Protein AF-A0A958AGE0-F1 (afdb_monomer)

Secondary structure (DSSP, 8-state):
-GGGEEE-SS-EEE---TT--S--THHHHHHHHHHHHHHHHHHHHH---HHHHHHHHHHHHHHHHHHHHHHHHHHHHHHHHT--SSSS-GGGG-STTHHHHHHHHHHHHHHHHHHHHHHHHHHHHHHHHHSS---HHHHT---HHHHHHHHHHHHHHHHHHHHSGGG--SHHHHHHHHHHHHH--

Mean predicted aligned error: 3.21 Å

Solvent-accessible surface area (backbone atoms only — not comparable to full-atom values): 10077 Å² total; per-residue (Å²): 77,62,93,34,49,53,72,61,101,86,50,78,44,80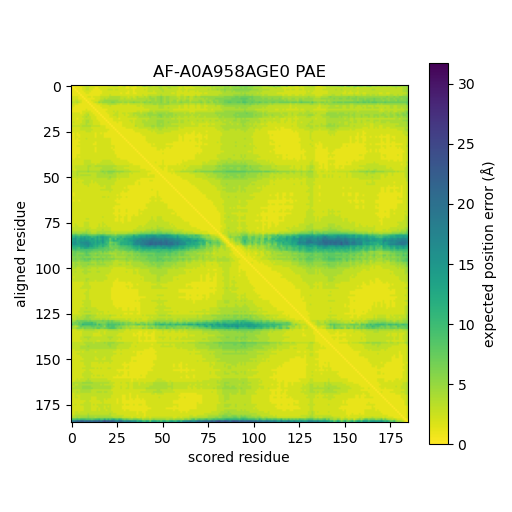,50,84,70,85,84,71,71,98,69,67,71,16,47,60,55,7,35,41,51,38,43,45,51,47,46,42,37,23,30,64,48,77,32,84,55,66,65,65,32,47,54,53,30,49,54,42,52,50,48,48,49,51,52,50,55,52,48,54,53,50,51,50,51,51,43,71,78,58,53,76,49,91,90,71,34,63,76,84,36,75,53,98,63,21,67,62,52,50,53,52,51,52,53,53,50,54,48,49,39,51,29,41,16,28,32,41,15,9,51,52,38,38,42,34,72,76,43,95,58,65,50,66,58,53,71,67,30,83,53,66,71,37,30,50,52,29,48,54,41,41,44,52,40,14,50,47,32,41,74,46,19,87,75,55,83,52,71,62,58,58,48,50,49,47,51,55,51,65,71,53,128

Nearest PDB structures (foldseek):
  2pyw-assembly1_A  TM=9.461E-01  e=3.798E-10  Arabidopsis thaliana
  2pyw-assembly1_B  TM=9.479E-01  e=4.398E-10  Arabidopsis thaliana
  2pui-assembly1_A  TM=9.339E-01  e=2.955E-08  Bacillus subtilis
  2pul-assembly1_A  TM=9.329E-01  e=2.955E-08  Bacillus subtilis
  2pun-assembly1_A  TM=9.334E-01  e=3.963E-08  Bacillus subtilis

Structure (mmCIF, N/CA/C/O backbone):
data_AF-A0A958AGE0-F1
#
_entry.id   AF-A0A958AGE0-F1
#
loop_
_atom_site.group_PDB
_atom_site.id
_atom_site.type_symbol
_atom_site.label_atom_id
_atom_site.label_alt_id
_atom_site.label_comp_id
_atom_site.label_asym_id
_atom_site.label_entity_id
_atom_site.label_seq_id
_atom_site.pdbx_PDB_ins_code
_atom_site.Cartn_x
_atom_site.Cartn_y
_atom_site.Cartn_z
_atom_site.occupancy
_atom_site.B_iso_or_equiv
_atom_site.auth_seq_id
_atom_site.auth_comp_id
_atom_site.auth_asym_id
_atom_site.auth_atom_id
_atom_site.pdbx_PDB_model_num
ATOM 1 N N . HIS A 1 1 ? -9.839 -0.606 -3.233 1.00 93.00 1 HIS A N 1
ATOM 2 C CA . HIS A 1 1 ? -9.698 -0.711 -1.757 1.00 93.00 1 HIS A CA 1
ATOM 3 C C . HIS A 1 1 ? -10.051 -2.133 -1.338 1.00 93.00 1 HIS A C 1
ATOM 5 O O . HIS A 1 1 ? -10.483 -2.890 -2.198 1.00 93.00 1 HIS A O 1
ATOM 11 N N . THR A 1 2 ? -9.906 -2.514 -0.065 1.00 95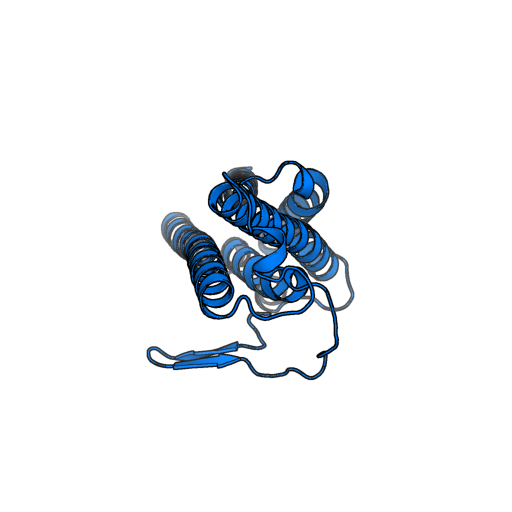.62 2 THR A N 1
ATOM 12 C CA . THR A 1 2 ? -10.214 -3.883 0.413 1.00 95.62 2 THR A CA 1
ATOM 13 C C . THR A 1 2 ? -11.656 -4.306 0.119 1.00 95.62 2 THR A C 1
ATOM 15 O O . THR A 1 2 ? -11.874 -5.422 -0.324 1.00 95.62 2 THR A O 1
ATOM 18 N N . GLY A 1 3 ? -12.628 -3.390 0.214 1.00 95.06 3 GLY A N 1
ATOM 19 C CA . GLY A 1 3 ? -14.020 -3.664 -0.195 1.00 95.06 3 GLY A CA 1
ATOM 20 C C . GLY A 1 3 ? -14.253 -3.964 -1.691 1.00 95.06 3 GLY A C 1
ATOM 21 O O . GLY A 1 3 ? -15.347 -4.378 -2.044 1.00 95.06 3 GLY A O 1
ATOM 22 N N . SER A 1 4 ? -13.253 -3.773 -2.560 1.00 97.25 4 SER A N 1
ATOM 23 C CA . SER A 1 4 ? -13.310 -4.121 -3.995 1.00 97.25 4 SER A CA 1
ATOM 24 C C . SER A 1 4 ? -12.567 -5.433 -4.293 1.00 97.25 4 SER A C 1
ATOM 26 O O . SER A 1 4 ? -12.209 -5.707 -5.438 1.00 97.25 4 SER A O 1
ATOM 28 N N . ILE A 1 5 ? -12.265 -6.224 -3.261 1.00 97.88 5 ILE A N 1
ATOM 29 C CA . ILE A 1 5 ? -11.583 -7.513 -3.367 1.00 97.88 5 ILE A CA 1
ATOM 30 C C . ILE A 1 5 ? -12.415 -8.543 -2.609 1.00 97.88 5 ILE A C 1
ATOM 32 O O . ILE A 1 5 ? -12.678 -8.388 -1.420 1.00 97.88 5 ILE A O 1
ATOM 36 N N . MET A 1 6 ? -12.812 -9.611 -3.295 1.00 97.69 6 MET A N 1
ATOM 37 C CA . MET A 1 6 ? -13.443 -10.776 -2.680 1.00 97.69 6 MET A CA 1
ATOM 38 C C . MET A 1 6 ? -12.448 -11.926 -2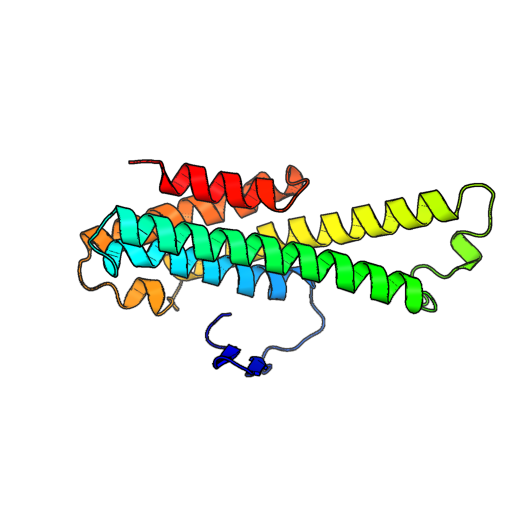.671 1.00 97.69 6 MET A C 1
ATOM 40 O O . MET A 1 6 ? -11.788 -12.180 -3.678 1.00 97.69 6 MET A O 1
ATOM 44 N N . LEU A 1 7 ? -12.333 -12.621 -1.543 1.00 97.12 7 LEU A N 1
ATOM 45 C CA . LEU A 1 7 ? -11.368 -13.704 -1.399 1.00 97.12 7 LEU A CA 1
ATOM 46 C C . LEU A 1 7 ? -11.882 -14.839 -0.520 1.00 97.12 7 LEU A C 1
ATOM 48 O O . LEU A 1 7 ? -12.777 -14.663 0.307 1.00 97.12 7 LEU A O 1
ATOM 52 N N . ASN A 1 8 ? -11.275 -16.004 -0.704 1.00 96.38 8 ASN A N 1
ATOM 53 C CA . ASN A 1 8 ? -11.322 -17.142 0.204 1.00 96.38 8 ASN A CA 1
ATOM 54 C C . ASN A 1 8 ? -9.912 -17.758 0.303 1.00 96.38 8 ASN A C 1
ATOM 56 O O . ASN A 1 8 ? -8.944 -17.183 -0.186 1.00 96.38 8 ASN A O 1
ATOM 60 N N . ALA A 1 9 ? -9.778 -18.930 0.929 1.00 95.56 9 ALA A N 1
ATOM 61 C CA . ALA A 1 9 ? -8.476 -19.574 1.120 1.00 95.56 9 ALA A CA 1
ATOM 62 C C . ALA A 1 9 ? -7.737 -19.955 -0.186 1.00 95.56 9 ALA A C 1
ATOM 64 O O . ALA A 1 9 ? -6.531 -20.174 -0.148 1.00 95.56 9 ALA A O 1
ATOM 65 N N . ALA A 1 10 ? -8.438 -20.068 -1.318 1.00 96.69 10 ALA A N 1
ATOM 66 C CA . ALA A 1 10 ? -7.898 -20.550 -2.590 1.00 96.69 10 ALA A CA 1
ATOM 67 C C . ALA A 1 10 ? -8.041 -19.558 -3.760 1.00 96.69 10 ALA A C 1
ATOM 69 O O . ALA A 1 10 ? -7.440 -19.784 -4.809 1.00 96.69 10 ALA A O 1
ATOM 70 N N . ASP A 1 11 ? -8.839 -18.496 -3.621 1.00 97.19 11 ASP A N 1
ATOM 71 C CA . ASP A 1 11 ? -9.152 -17.577 -4.718 1.00 97.19 11 ASP A CA 1
ATOM 72 C C . ASP A 1 11 ? -9.252 -16.124 -4.242 1.00 97.19 11 ASP A C 1
ATOM 74 O O . ASP A 1 11 ? -9.771 -15.851 -3.160 1.00 97.19 11 ASP A O 1
ATOM 78 N N . THR A 1 12 ? -8.804 -15.200 -5.093 1.00 97.62 12 THR A N 1
ATOM 79 C CA . THR A 1 12 ? -8.836 -13.751 -4.872 1.00 97.62 12 THR A CA 1
ATOM 80 C C . THR A 1 12 ? -9.277 -13.066 -6.160 1.00 97.62 12 THR A C 1
ATOM 82 O O . THR A 1 12 ? -8.636 -13.197 -7.204 1.00 97.62 12 THR A O 1
ATOM 85 N N . ARG A 1 13 ? -10.365 -12.299 -6.093 1.00 98.00 13 ARG A N 1
ATOM 86 C CA . ARG A 1 13 ? -10.974 -11.607 -7.233 1.00 98.00 13 ARG A CA 1
ATOM 87 C C . ARG A 1 13 ? -11.094 -10.120 -6.944 1.00 98.00 13 ARG A C 1
ATOM 89 O O . ARG A 1 13 ? -11.658 -9.727 -5.926 1.00 98.00 13 ARG A O 1
ATOM 96 N N . VAL A 1 14 ? -10.592 -9.300 -7.863 1.00 97.94 14 VAL A N 1
ATOM 97 C CA . VAL A 1 14 ? -10.838 -7.854 -7.869 1.00 97.94 14 VAL A CA 1
ATOM 98 C C . VAL A 1 14 ? -12.143 -7.601 -8.616 1.00 97.94 14 VAL A C 1
ATOM 100 O O . VAL A 1 14 ? -12.349 -8.145 -9.702 1.00 97.94 14 VAL A O 1
ATOM 103 N N . ILE A 1 15 ? -13.021 -6.803 -8.023 1.00 97.88 15 ILE A N 1
ATOM 104 C CA . ILE A 1 15 ? -14.327 -6.429 -8.572 1.00 97.88 15 ILE A CA 1
ATOM 105 C 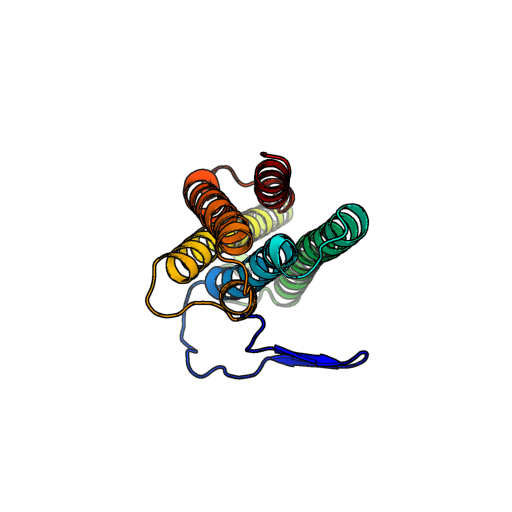C . ILE A 1 15 ? -14.447 -4.901 -8.631 1.00 97.88 15 ILE A C 1
ATOM 107 O O . ILE A 1 15 ? -13.548 -4.190 -8.186 1.00 97.88 15 ILE A O 1
ATOM 111 N N . ASP A 1 16 ? -15.577 -4.410 -9.141 1.00 96.56 16 ASP A N 1
ATOM 112 C CA . ASP A 1 16 ? -15.985 -3.007 -9.000 1.00 96.56 16 ASP A CA 1
ATOM 113 C C . ASP A 1 16 ? -15.016 -1.987 -9.635 1.00 96.56 16 ASP A C 1
ATOM 115 O O . ASP A 1 16 ? -14.538 -1.036 -9.018 1.00 96.56 16 ASP A O 1
ATOM 119 N N . SER A 1 17 ? -14.697 -2.198 -10.916 1.00 95.62 17 SER A N 1
ATOM 120 C CA . SER A 1 17 ? -13.841 -1.306 -11.709 1.00 95.62 17 SER A CA 1
ATOM 121 C C . SER A 1 17 ? -14.612 -0.137 -12.345 1.00 95.62 17 SER A C 1
ATOM 123 O O . SER A 1 17 ? -14.258 0.312 -13.434 1.00 95.62 17 SER A O 1
ATOM 125 N N . GLU A 1 18 ? -15.687 0.344 -11.715 1.00 97.56 18 GLU A N 1
ATOM 126 C CA . GLU A 1 18 ? -16.561 1.385 -12.284 1.00 97.56 18 GLU A CA 1
ATOM 127 C C . GLU A 1 18 ? -15.872 2.758 -12.409 1.00 97.56 18 GLU A C 1
ATOM 129 O O . GLU A 1 18 ? -16.223 3.561 -13.270 1.00 97.56 18 GLU A O 1
ATOM 134 N N . PHE A 1 19 ? -14.825 2.998 -11.610 1.00 96.12 19 PHE A N 1
ATOM 135 C CA . PHE A 1 19 ? -14.000 4.211 -11.646 1.00 96.12 19 PHE A CA 1
ATOM 136 C C . PHE A 1 19 ? -12.784 4.103 -12.583 1.00 96.12 19 PHE A C 1
ATOM 138 O O . PHE A 1 19 ? -11.837 4.875 -12.439 1.00 96.12 19 PHE A O 1
ATOM 145 N N . ALA A 1 20 ? -12.753 3.141 -13.509 1.00 97.62 20 ALA A N 1
ATOM 146 C CA . ALA A 1 20 ? -11.606 2.937 -14.390 1.00 97.62 20 ALA A CA 1
ATOM 147 C C . ALA A 1 20 ? -11.424 4.088 -15.399 1.00 97.62 20 ALA A C 1
ATOM 149 O O . ALA A 1 20 ? -12.333 4.436 -16.153 1.00 97.62 20 ALA A O 1
ATOM 150 N N . PHE A 1 21 ? -10.212 4.642 -15.452 1.00 97.75 21 PHE A N 1
ATOM 151 C CA . PHE A 1 21 ? -9.753 5.582 -16.477 1.00 97.75 21 PHE A CA 1
ATOM 152 C C . PHE A 1 21 ? -8.220 5.524 -16.592 1.00 97.75 21 PHE A C 1
ATOM 154 O O . PHE A 1 21 ? -7.552 4.861 -15.799 1.00 97.75 21 PHE A O 1
ATOM 161 N N . TYR A 1 22 ? -7.642 6.226 -17.569 1.00 97.75 22 TYR A N 1
ATOM 162 C CA . TYR A 1 22 ? -6.187 6.363 -17.683 1.00 97.75 22 TYR A CA 1
ATOM 163 C C . TYR A 1 22 ? -5.648 7.306 -16.602 1.00 97.75 22 TYR A C 1
ATOM 165 O O . TYR A 1 22 ? -5.755 8.527 -16.722 1.00 97.75 22 TYR A O 1
ATOM 173 N N . GLY A 1 23 ? -5.065 6.731 -15.552 1.00 97.06 23 GLY A N 1
ATOM 174 C CA . GLY A 1 23 ? -4.537 7.457 -14.401 1.00 97.06 23 GLY A CA 1
ATOM 175 C C . GLY A 1 23 ? -3.185 6.925 -13.913 1.00 97.06 23 GLY A C 1
ATOM 176 O O . GLY A 1 23 ? -2.630 5.988 -14.492 1.00 97.06 23 GLY A O 1
ATOM 177 N N . PRO A 1 24 ? -2.629 7.531 -12.851 1.00 97.44 24 PRO A N 1
ATOM 178 C CA . PRO A 1 24 ? -1.355 7.108 -12.283 1.00 97.44 24 PRO A CA 1
ATOM 179 C C . PRO A 1 24 ? -1.478 5.734 -11.610 1.00 97.44 24 PRO A C 1
ATOM 181 O O . PRO A 1 24 ? -2.336 5.531 -10.751 1.00 97.44 24 PRO A O 1
ATOM 184 N N . MET A 1 25 ? -0.574 4.806 -11.941 1.00 97.69 25 MET A N 1
ATOM 185 C CA . MET A 1 25 ? -0.582 3.429 -11.412 1.00 97.69 25 MET A CA 1
ATOM 186 C C . MET A 1 25 ? -0.523 3.381 -9.878 1.00 97.69 25 MET A C 1
ATOM 188 O O . MET A 1 25 ? -1.170 2.543 -9.249 1.00 97.69 25 MET A O 1
ATOM 192 N N . GLY A 1 26 ? 0.209 4.317 -9.260 1.00 98.25 26 GLY A N 1
ATOM 193 C CA . GLY A 1 26 ? 0.324 4.414 -7.804 1.00 98.25 26 GLY A CA 1
ATOM 194 C C . GLY A 1 26 ? -1.009 4.675 -7.090 1.00 98.25 26 GLY A C 1
ATOM 195 O O . GLY A 1 26 ? -1.110 4.442 -5.887 1.00 98.25 26 GLY A O 1
ATOM 196 N N . PHE A 1 27 ? -2.058 5.112 -7.794 1.00 98.38 27 PHE A N 1
ATOM 197 C CA . PHE A 1 27 ? -3.376 5.321 -7.195 1.00 98.38 27 PHE A CA 1
ATOM 198 C C . PHE A 1 27 ? -4.022 4.018 -6.714 1.00 98.38 27 PHE A C 1
ATOM 200 O O . PHE A 1 27 ? -4.583 3.990 -5.614 1.00 98.38 27 PHE A O 1
ATOM 207 N N . ASP A 1 28 ? -3.925 2.948 -7.504 1.00 98.44 28 ASP A N 1
ATOM 208 C CA . ASP A 1 28 ? -4.534 1.652 -7.186 1.00 98.44 28 ASP A CA 1
ATOM 209 C C . ASP A 1 28 ? -3.749 0.928 -6.097 1.00 98.44 28 ASP A C 1
ATOM 211 O O . ASP A 1 28 ? -4.326 0.464 -5.111 1.00 98.44 28 ASP A O 1
ATOM 215 N N . ILE A 1 29 ? -2.420 0.918 -6.227 1.00 98.38 29 ILE A N 1
ATOM 216 C CA . ILE A 1 29 ? -1.516 0.338 -5.229 1.00 98.38 29 ILE A CA 1
ATOM 217 C C . ILE A 1 29 ? -1.684 1.082 -3.904 1.00 98.38 29 ILE A C 1
ATOM 219 O O . ILE A 1 29 ? -1.904 0.462 -2.864 1.00 98.38 29 ILE A O 1
ATOM 223 N N . GLY A 1 30 ? -1.692 2.418 -3.949 1.00 98.31 30 GLY A N 1
ATOM 224 C CA . GLY A 1 30 ? -1.925 3.260 -2.782 1.00 98.31 30 GLY A CA 1
ATOM 225 C C . GLY A 1 30 ? -3.265 2.953 -2.123 1.00 98.31 30 GLY A C 1
ATOM 226 O O . GLY A 1 30 ? -3.322 2.845 -0.904 1.00 98.31 30 GLY A O 1
ATOM 227 N N . ALA A 1 31 ? -4.326 2.733 -2.909 1.00 97.88 31 ALA A N 1
ATOM 228 C CA . ALA A 1 31 ? -5.644 2.358 -2.396 1.00 97.88 31 ALA A CA 1
ATOM 229 C C . ALA A 1 31 ? -5.675 0.982 -1.721 1.00 97.88 31 ALA A C 1
ATOM 231 O O . ALA A 1 31 ? -6.503 0.766 -0.839 1.00 97.88 31 ALA A O 1
ATOM 232 N N . LEU A 1 32 ? -4.849 0.031 -2.148 1.00 98.31 32 LEU A N 1
ATOM 233 C CA . LEU A 1 32 ? -4.765 -1.270 -1.494 1.00 98.31 32 LEU A CA 1
ATOM 234 C C . LEU A 1 32 ? -3.980 -1.163 -0.185 1.00 98.31 32 LEU A C 1
ATOM 236 O O . LEU A 1 32 ? -4.515 -1.496 0.872 1.00 98.31 32 LEU A O 1
ATOM 240 N N . LEU A 1 33 ? -2.750 -0.646 -0.255 1.00 98.69 33 LEU A N 1
ATOM 241 C CA . LEU A 1 33 ? -1.843 -0.611 0.893 1.00 98.69 33 LEU A CA 1
ATOM 242 C C . LEU A 1 33 ? -2.390 0.262 2.026 1.00 98.69 33 LEU A C 1
ATOM 244 O O . LEU A 1 33 ? -2.315 -0.131 3.187 1.00 98.69 33 LEU A O 1
ATOM 248 N N . GLU A 1 34 ? -3.005 1.407 1.710 1.00 98.31 34 GLU A N 1
ATOM 249 C CA . GLU A 1 34 ? -3.591 2.273 2.738 1.00 98.31 34 GLU A CA 1
ATOM 250 C C . GLU A 1 34 ? -4.728 1.590 3.506 1.00 98.31 34 GLU A C 1
ATOM 252 O O . GLU A 1 34 ? -4.767 1.681 4.730 1.00 98.31 34 GLU A O 1
ATOM 257 N N . ASN A 1 35 ? -5.590 0.820 2.828 1.00 98.50 35 ASN A N 1
ATOM 258 C CA . ASN A 1 35 ? -6.687 0.122 3.504 1.00 98.50 35 ASN A CA 1
ATOM 259 C C . ASN A 1 35 ? -6.176 -1.015 4.399 1.00 98.50 35 ASN A C 1
ATOM 261 O O . ASN A 1 35 ? -6.780 -1.266 5.435 1.00 98.50 35 ASN A O 1
ATOM 265 N N . LEU A 1 36 ? -5.058 -1.666 4.054 1.00 98.69 36 LEU A N 1
ATOM 266 C CA . LEU A 1 36 ? -4.421 -2.652 4.937 1.00 98.69 36 LEU A CA 1
ATOM 267 C C . LEU A 1 36 ? -3.852 -1.996 6.203 1.00 98.69 36 LEU A C 1
ATOM 269 O O . LEU A 1 36 ? -3.980 -2.549 7.293 1.00 98.69 36 LEU A O 1
ATOM 273 N N . VAL A 1 37 ? -3.301 -0.782 6.094 1.00 98.75 37 VAL A N 1
ATOM 274 C CA . VAL A 1 37 ? -2.898 -0.017 7.283 1.00 98.75 37 VAL A CA 1
ATOM 275 C C . VAL A 1 37 ? -4.119 0.415 8.100 1.00 98.75 37 VAL A C 1
ATOM 277 O O . VAL A 1 37 ? -4.091 0.307 9.322 1.00 98.75 37 VAL A O 1
ATOM 280 N N . LEU A 1 38 ? -5.207 0.872 7.468 1.00 98.50 38 LEU A N 1
ATOM 281 C CA . LEU A 1 38 ? -6.443 1.205 8.190 1.00 98.50 38 LEU A CA 1
ATOM 282 C C . LEU A 1 38 ? -7.024 -0.017 8.913 1.00 98.50 38 LEU A C 1
ATOM 284 O O . LEU A 1 38 ? -7.457 0.116 10.058 1.00 98.50 38 LEU A O 1
ATOM 288 N N . ASN A 1 39 ? -6.954 -1.201 8.299 1.00 98.50 39 ASN A N 1
ATOM 289 C CA . ASN A 1 39 ? -7.314 -2.457 8.949 1.00 98.50 39 ASN A CA 1
ATOM 290 C C . ASN A 1 39 ? -6.430 -2.703 10.179 1.00 98.50 39 ASN A C 1
ATOM 292 O O . ASN A 1 39 ? -6.965 -2.878 11.270 1.00 98.50 39 ASN A O 1
ATOM 296 N N . ALA A 1 40 ? -5.105 -2.568 10.064 1.00 98.62 40 ALA A N 1
ATOM 297 C CA . ALA A 1 40 ? -4.186 -2.712 11.197 1.00 98.62 40 ALA A CA 1
ATOM 298 C C . ALA A 1 40 ? -4.515 -1.742 12.350 1.00 98.62 40 ALA A C 1
ATOM 300 O O . ALA A 1 40 ? -4.511 -2.123 13.523 1.00 98.62 40 ALA A O 1
ATOM 301 N N . LEU A 1 41 ? -4.857 -0.490 12.037 1.00 98.31 41 LEU A N 1
ATOM 302 C CA . LEU A 1 41 ? -5.253 0.503 13.038 1.00 98.31 41 LEU A CA 1
ATOM 303 C C . LEU A 1 41 ? -6.620 0.209 13.667 1.00 98.31 41 LEU A C 1
ATOM 305 O O . LEU A 1 41 ? -6.839 0.549 14.828 1.00 98.31 41 LEU A O 1
ATOM 309 N N . SER A 1 42 ? -7.532 -0.444 12.948 1.00 98.06 42 SER A N 1
ATOM 310 C CA . SER A 1 42 ? -8.855 -0.773 13.482 1.00 98.06 42 SER A CA 1
ATOM 311 C C . SER A 1 42 ? -8.811 -1.722 14.682 1.00 98.06 42 SER A C 1
ATOM 313 O O . SER A 1 42 ? -9.685 -1.673 15.548 1.00 98.06 42 SER A O 1
ATOM 315 N N . HIS A 1 43 ? -7.742 -2.514 14.813 1.00 97.88 43 HIS A N 1
ATOM 316 C CA . HIS A 1 43 ? -7.565 -3.434 15.935 1.00 97.88 43 HIS A CA 1
ATOM 317 C C . HIS A 1 43 ? -7.394 -2.735 17.288 1.00 97.88 43 HIS A C 1
ATOM 319 O O . HIS A 1 43 ? -7.615 -3.375 18.310 1.00 97.88 43 HIS A O 1
ATOM 325 N N . TYR A 1 44 ? -7.107 -1.427 17.341 1.00 96.75 44 TYR A N 1
ATOM 326 C CA . TYR A 1 44 ? -7.236 -0.668 18.596 1.00 96.75 44 TYR A CA 1
ATOM 327 C C . TYR A 1 44 ? -8.674 -0.674 19.145 1.00 96.75 44 TYR A C 1
ATOM 329 O O . TYR A 1 44 ? -8.864 -0.560 20.354 1.00 96.75 44 TYR A O 1
ATOM 337 N N . GLY A 1 45 ? -9.673 -0.798 18.267 1.00 96.94 45 GLY A N 1
ATOM 338 C CA . GLY A 1 45 ? -11.082 -0.951 18.621 1.00 96.94 45 GLY A CA 1
ATOM 339 C C . GLY A 1 45 ? -11.548 -2.404 18.682 1.00 96.94 45 GLY A C 1
ATOM 340 O O . GLY A 1 45 ? -12.303 -2.751 19.586 1.00 96.94 45 GLY A O 1
ATOM 341 N N . HIS A 1 46 ? -11.073 -3.244 17.757 1.00 97.50 46 HIS A N 1
ATOM 342 C CA . HIS A 1 46 ? -11.601 -4.602 17.538 1.00 97.50 46 HIS A CA 1
ATOM 343 C C . HIS A 1 46 ? -10.851 -5.723 18.261 1.00 97.50 46 HIS A C 1
ATOM 345 O O . HIS A 1 46 ? -11.324 -6.856 18.296 1.00 97.50 46 HIS A O 1
ATOM 351 N N . THR A 1 47 ? -9.673 -5.452 18.824 1.00 97.44 47 THR A N 1
ATOM 352 C CA . THR A 1 47 ? -8.868 -6.466 19.519 1.00 97.44 47 THR A CA 1
ATOM 353 C C . THR A 1 47 ? -8.354 -5.897 20.827 1.00 97.44 47 THR A C 1
ATOM 355 O O . THR A 1 47 ? -7.466 -5.045 20.849 1.00 97.44 47 THR A O 1
ATOM 358 N N . GLU A 1 48 ? -8.953 -6.344 21.930 1.00 94.69 48 GLU A N 1
ATOM 359 C CA . GLU A 1 48 ? -8.639 -5.828 23.264 1.00 94.69 48 GLU A CA 1
ATOM 360 C C . GLU A 1 48 ? -7.240 -6.241 23.715 1.00 94.69 48 GLU A C 1
ATOM 362 O O . GLU A 1 48 ? -6.449 -5.384 24.127 1.00 94.69 48 GLU A O 1
ATOM 367 N N . ASP A 1 49 ? -6.930 -7.531 23.564 1.00 97.75 49 ASP A N 1
ATOM 368 C CA . ASP A 1 49 ? -5.636 -8.102 23.911 1.00 97.75 49 ASP A CA 1
ATOM 369 C C . ASP A 1 49 ? -4.514 -7.436 23.104 1.00 97.75 49 ASP A C 1
ATOM 371 O O . ASP A 1 49 ? -4.563 -7.340 21.874 1.00 97.75 49 ASP A O 1
ATOM 375 N N . ALA A 1 50 ? -3.518 -6.915 23.818 1.00 95.69 50 ALA A N 1
ATOM 376 C CA . ALA A 1 50 ? -2.453 -6.131 23.217 1.00 95.69 50 ALA A CA 1
ATOM 377 C C . ALA A 1 50 ? -1.465 -6.978 22.411 1.00 95.69 50 ALA A C 1
ATOM 379 O O . ALA A 1 50 ? -0.970 -6.485 21.399 1.00 95.69 50 ALA A O 1
ATOM 380 N N . GLU A 1 51 ? -1.201 -8.214 22.836 1.00 97.38 51 GLU A N 1
ATOM 381 C CA . GLU A 1 51 ? -0.290 -9.130 22.150 1.00 97.38 51 GLU A CA 1
ATOM 382 C C . GLU A 1 51 ? -0.954 -9.653 20.876 1.00 97.38 51 GLU A C 1
ATOM 384 O O . GLU A 1 51 ? -0.397 -9.507 19.792 1.00 97.38 51 GLU A O 1
ATOM 389 N N . VAL A 1 52 ? -2.212 -10.102 20.963 1.00 98.25 52 VAL A N 1
ATOM 390 C CA . VAL A 1 52 ? -2.982 -10.544 19.785 1.00 98.25 52 VAL A CA 1
ATOM 391 C C . VAL A 1 52 ? -3.144 -9.410 18.771 1.00 98.25 52 VAL A C 1
ATOM 393 O O . VAL A 1 52 ? -3.016 -9.618 17.562 1.00 98.25 52 VAL A O 1
ATOM 396 N N . ARG A 1 53 ? -3.404 -8.184 19.246 1.00 97.62 53 ARG A N 1
ATOM 397 C CA . ARG A 1 53 ? -3.460 -6.999 18.382 1.00 97.62 53 ARG A CA 1
ATOM 398 C C . ARG A 1 53 ? -2.122 -6.749 17.697 1.00 97.62 53 ARG A C 1
ATOM 400 O O . ARG A 1 53 ? -2.119 -6.455 16.505 1.00 97.62 53 ARG A O 1
ATOM 407 N N . HIS A 1 54 ? -1.020 -6.824 18.438 1.00 97.38 54 HIS A N 1
ATOM 408 C CA . HIS A 1 54 ? 0.311 -6.609 17.886 1.00 97.38 54 HIS A CA 1
ATOM 409 C C . HIS A 1 54 ? 0.623 -7.636 16.794 1.00 97.38 54 HIS A C 1
ATOM 411 O O . HIS A 1 54 ? 0.958 -7.239 15.682 1.00 97.38 54 HIS A O 1
ATOM 417 N N . ASP A 1 55 ? 0.405 -8.923 17.060 1.00 98.31 55 ASP A N 1
ATOM 418 C CA . ASP A 1 55 ? 0.672 -10.000 16.103 1.00 98.31 55 ASP A CA 1
ATOM 419 C C . ASP A 1 55 ? -0.129 -9.832 14.806 1.00 98.31 55 ASP A C 1
ATOM 421 O O . ASP A 1 55 ? 0.403 -9.992 13.704 1.00 98.31 55 ASP A O 1
ATOM 425 N N . TYR A 1 56 ? -1.405 -9.448 14.909 1.00 98.25 56 TYR A N 1
ATOM 426 C CA . TYR A 1 56 ? -2.235 -9.224 13.726 1.00 98.25 56 TYR A CA 1
ATOM 427 C C . TYR A 1 56 ? -1.838 -7.953 12.959 1.00 98.25 56 TYR A C 1
ATOM 429 O O . TYR A 1 56 ? -1.863 -7.929 11.727 1.00 98.25 56 TYR A O 1
ATOM 437 N N . GLN A 1 57 ? -1.416 -6.899 13.665 1.00 98.38 57 GLN A N 1
ATOM 438 C CA . GLN A 1 57 ? -0.839 -5.712 13.035 1.00 98.38 57 GLN A CA 1
ATOM 439 C C . GLN A 1 57 ? 0.446 -6.065 12.280 1.00 98.38 57 GLN A C 1
ATOM 441 O O . GLN A 1 57 ? 0.591 -5.668 11.126 1.00 98.38 57 GLN A O 1
ATOM 446 N N . GLU A 1 58 ? 1.341 -6.854 12.874 1.00 98.31 58 GLU A N 1
ATOM 447 C CA . GLU A 1 58 ? 2.559 -7.328 12.211 1.00 98.31 58 GLU A CA 1
ATOM 448 C C . GLU A 1 58 ? 2.259 -8.163 10.970 1.00 98.31 58 GLU A C 1
ATOM 450 O O . GLU A 1 58 ? 2.855 -7.930 9.918 1.00 98.31 58 GLU A O 1
ATOM 455 N N . TYR A 1 59 ? 1.287 -9.073 11.051 1.00 98.56 59 TYR A N 1
ATOM 456 C CA . TYR A 1 59 ? 0.827 -9.851 9.903 1.00 98.56 59 TYR A CA 1
ATOM 457 C C . TYR A 1 59 ? 0.407 -8.957 8.724 1.00 98.56 59 TYR A C 1
ATOM 459 O O . TYR A 1 59 ? 0.842 -9.173 7.589 1.00 98.56 59 TYR A O 1
ATOM 467 N N . LEU A 1 60 ? -0.382 -7.910 8.980 1.00 98.69 60 LEU A N 1
ATOM 468 C CA . LEU A 1 60 ? -0.820 -6.971 7.942 1.00 98.69 60 LEU A CA 1
ATOM 469 C C . LEU A 1 60 ? 0.337 -6.140 7.374 1.00 98.69 60 LEU A C 1
ATOM 471 O O . LEU A 1 60 ? 0.378 -5.886 6.169 1.00 98.69 60 LEU A O 1
ATOM 475 N N . LEU A 1 61 ? 1.291 -5.724 8.210 1.00 98.69 61 LEU A N 1
ATOM 476 C CA . LEU A 1 61 ? 2.464 -4.973 7.754 1.00 98.69 61 LEU A CA 1
ATOM 477 C C . LEU A 1 61 ? 3.407 -5.845 6.912 1.00 98.69 61 LEU A C 1
ATOM 479 O O . LEU A 1 61 ? 3.915 -5.371 5.893 1.00 98.69 61 LEU A O 1
ATOM 483 N N . THR A 1 62 ? 3.576 -7.122 7.262 1.00 98.75 62 THR A N 1
ATOM 484 C CA . THR A 1 62 ? 4.280 -8.103 6.422 1.00 98.75 62 THR A CA 1
ATOM 485 C C . THR A 1 62 ? 3.556 -8.308 5.093 1.00 98.75 62 THR A C 1
ATOM 487 O O . THR A 1 62 ? 4.195 -8.276 4.043 1.00 98.75 62 THR A O 1
ATOM 490 N N . MET A 1 63 ? 2.223 -8.411 5.096 1.00 98.56 63 MET A N 1
ATOM 491 C CA . MET A 1 63 ? 1.442 -8.522 3.861 1.00 98.56 63 MET A CA 1
ATOM 492 C C . MET A 1 63 ? 1.639 -7.307 2.940 1.00 98.56 63 MET A C 1
ATOM 494 O O . MET A 1 63 ? 1.803 -7.471 1.732 1.00 98.56 63 MET A O 1
ATOM 498 N N . ILE A 1 64 ? 1.667 -6.086 3.484 1.00 98.81 64 ILE A N 1
ATOM 499 C CA . ILE A 1 64 ? 1.952 -4.865 2.708 1.00 98.81 64 ILE A CA 1
ATOM 500 C C . ILE A 1 64 ? 3.336 -4.941 2.055 1.00 98.81 64 ILE A C 1
ATOM 502 O O . ILE A 1 64 ? 3.463 -4.632 0.866 1.00 98.81 64 ILE A O 1
ATOM 506 N N . HIS A 1 65 ? 4.354 -5.361 2.813 1.00 98.81 65 HIS A N 1
ATOM 507 C CA . HIS A 1 65 ? 5.703 -5.561 2.287 1.00 98.81 65 HIS A CA 1
ATOM 508 C C . HIS A 1 65 ? 5.687 -6.563 1.123 1.00 98.81 65 HIS A C 1
ATOM 510 O O . HIS A 1 65 ? 6.133 -6.245 0.022 1.00 98.81 65 HIS A O 1
ATOM 516 N N . GLU A 1 66 ? 5.115 -7.749 1.334 1.00 98.69 66 GLU A N 1
ATOM 517 C CA . GLU A 1 66 ? 5.062 -8.817 0.332 1.00 98.69 66 GLU A CA 1
ATOM 518 C C . GLU A 1 66 ? 4.301 -8.411 -0.933 1.00 98.69 66 GLU A C 1
ATOM 520 O O . GLU A 1 66 ? 4.774 -8.683 -2.037 1.00 98.69 66 GLU A O 1
ATOM 525 N N . ILE A 1 67 ? 3.165 -7.715 -0.800 1.00 98.56 67 ILE A N 1
ATOM 526 C CA . ILE A 1 67 ? 2.400 -7.199 -1.943 1.00 98.56 67 ILE A CA 1
ATOM 527 C C . ILE A 1 67 ? 3.275 -6.279 -2.793 1.00 98.56 67 ILE A C 1
ATOM 529 O O . ILE A 1 67 ? 3.336 -6.453 -4.012 1.00 98.56 67 ILE A O 1
ATOM 533 N N . TRP A 1 68 ? 3.969 -5.320 -2.172 1.00 98.81 68 TRP A N 1
ATOM 534 C CA . TRP A 1 68 ? 4.843 -4.407 -2.905 1.00 98.81 68 TRP A CA 1
ATOM 535 C C . TRP A 1 68 ? 6.015 -5.141 -3.561 1.00 98.81 68 TRP A C 1
ATOM 537 O O . TRP A 1 68 ? 6.281 -4.939 -4.746 1.00 98.81 68 TRP A O 1
ATOM 547 N N . THR A 1 69 ? 6.700 -6.017 -2.822 1.00 98.62 69 THR A N 1
ATOM 548 C CA . THR A 1 69 ? 7.845 -6.774 -3.340 1.00 98.62 69 THR A CA 1
ATOM 549 C C . THR A 1 69 ? 7.444 -7.642 -4.533 1.00 98.62 69 THR A C 1
ATOM 551 O O . THR A 1 69 ? 8.132 -7.645 -5.553 1.00 98.62 69 THR A O 1
ATOM 554 N N . GLN A 1 70 ? 6.305 -8.335 -4.445 1.00 98.62 70 GLN A N 1
ATOM 555 C CA . GLN A 1 70 ? 5.780 -9.156 -5.537 1.00 98.62 70 GLN A CA 1
ATOM 556 C C . GLN A 1 70 ? 5.325 -8.310 -6.727 1.00 98.62 70 GLN A C 1
ATOM 558 O O . GLN A 1 70 ? 5.567 -8.697 -7.870 1.00 98.62 70 GLN A O 1
ATOM 563 N N . PHE A 1 71 ? 4.694 -7.157 -6.483 1.00 98.69 71 PHE A N 1
ATOM 564 C CA . PHE A 1 71 ? 4.349 -6.207 -7.538 1.00 98.69 71 PHE A CA 1
ATOM 565 C C . PHE A 1 71 ? 5.600 -5.749 -8.292 1.00 98.69 71 PHE A C 1
ATOM 567 O O . PHE A 1 71 ? 5.660 -5.914 -9.508 1.00 98.69 71 PHE A O 1
ATOM 574 N N . ALA A 1 72 ? 6.610 -5.239 -7.584 1.00 98.50 72 ALA A N 1
ATOM 575 C CA . ALA A 1 72 ? 7.833 -4.717 -8.186 1.00 98.50 72 ALA A CA 1
ATOM 576 C C . ALA A 1 72 ? 8.567 -5.789 -9.008 1.00 98.50 72 ALA A C 1
ATOM 578 O O . ALA A 1 72 ? 8.931 -5.538 -10.157 1.00 98.50 72 ALA A O 1
ATOM 579 N N . ALA A 1 73 ? 8.707 -7.001 -8.459 1.00 98.50 73 ALA A N 1
ATOM 580 C CA . ALA A 1 73 ? 9.360 -8.115 -9.143 1.00 98.50 73 ALA A CA 1
ATOM 581 C C . ALA A 1 73 ? 8.611 -8.542 -10.417 1.00 98.50 73 ALA A C 1
ATOM 583 O O . ALA A 1 73 ? 9.218 -8.693 -11.477 1.00 98.50 73 ALA A O 1
ATOM 584 N N . LYS A 1 74 ? 7.282 -8.704 -10.341 1.00 98.44 74 LYS A N 1
ATOM 585 C CA . LYS A 1 74 ? 6.465 -9.091 -11.503 1.00 98.44 74 LYS A CA 1
ATOM 586 C C . LYS A 1 74 ? 6.418 -7.991 -12.557 1.00 98.44 74 LYS A C 1
ATOM 588 O O . LYS A 1 74 ? 6.482 -8.291 -13.745 1.00 98.44 74 LYS A O 1
ATOM 593 N N . PHE A 1 75 ? 6.322 -6.732 -12.135 1.00 97.50 75 PHE A N 1
ATOM 594 C CA . PHE A 1 75 ? 6.323 -5.582 -13.033 1.00 97.50 75 PHE A CA 1
ATOM 595 C C . PHE A 1 75 ? 7.640 -5.493 -13.808 1.00 97.50 75 PHE A C 1
ATOM 597 O O . PHE A 1 75 ? 7.624 -5.336 -15.028 1.00 97.50 75 PHE A O 1
ATOM 604 N N . GLU A 1 76 ? 8.779 -5.653 -13.127 1.00 96.25 76 GLU A N 1
ATOM 605 C CA . GLU A 1 76 ? 10.081 -5.672 -13.790 1.00 96.25 76 GLU A CA 1
ATOM 606 C C . GLU A 1 76 ? 10.215 -6.849 -14.764 1.00 96.25 76 GLU A C 1
ATOM 608 O O . GLU A 1 76 ? 10.622 -6.635 -15.907 1.00 96.25 76 GLU A O 1
ATOM 613 N N . ALA A 1 77 ? 9.847 -8.065 -14.344 1.00 96.62 77 ALA A N 1
ATOM 614 C CA . ALA A 1 77 ? 9.920 -9.251 -15.196 1.00 96.62 77 ALA A CA 1
ATOM 615 C C . ALA A 1 77 ? 9.097 -9.073 -16.481 1.00 96.62 77 ALA A C 1
ATOM 617 O O . ALA A 1 77 ? 9.618 -9.243 -17.584 1.00 96.62 77 ALA A O 1
ATOM 618 N N . LEU A 1 78 ? 7.846 -8.616 -16.347 1.00 95.38 78 LEU A N 1
ATOM 619 C CA . LEU A 1 78 ? 6.979 -8.332 -17.488 1.00 95.38 78 LEU A CA 1
ATOM 620 C C . LEU A 1 78 ? 7.564 -7.253 -18.399 1.00 95.38 78 LEU A C 1
ATOM 622 O O . LEU A 1 78 ? 7.463 -7.381 -19.619 1.00 95.38 78 LEU A O 1
ATOM 626 N N . TRP A 1 79 ? 8.189 -6.212 -17.842 1.00 92.81 79 TRP A N 1
ATOM 627 C CA . TRP A 1 79 ? 8.840 -5.182 -18.647 1.00 92.81 79 TRP A CA 1
ATOM 628 C C . TRP A 1 79 ? 10.001 -5.772 -19.450 1.00 92.81 79 TRP A C 1
ATOM 630 O O . TRP A 1 79 ? 10.047 -5.593 -20.664 1.00 92.81 79 TRP A O 1
ATOM 640 N N . VAL A 1 80 ? 10.908 -6.516 -18.813 1.00 91.56 80 VAL A N 1
ATOM 641 C CA . VAL A 1 80 ? 12.053 -7.143 -19.494 1.00 91.56 80 VAL A CA 1
ATOM 642 C C . VAL A 1 80 ? 11.588 -8.075 -20.617 1.00 91.56 80 VAL A C 1
ATOM 644 O O . VAL A 1 80 ? 12.101 -7.992 -21.733 1.00 91.56 80 VAL A O 1
ATOM 647 N N . GLU A 1 81 ? 10.579 -8.906 -20.357 1.00 91.94 81 GLU A N 1
ATOM 648 C CA . GLU A 1 81 ? 10.023 -9.847 -21.336 1.00 91.94 81 GLU A CA 1
ATOM 649 C C . GLU A 1 81 ? 9.310 -9.146 -22.506 1.00 91.94 81 GLU A C 1
ATOM 651 O O . GLU A 1 81 ? 9.324 -9.641 -23.636 1.00 91.94 81 GLU A O 1
ATOM 656 N N . ASN A 1 82 ? 8.707 -7.977 -22.259 1.00 89.38 82 ASN A N 1
ATOM 657 C CA . ASN A 1 82 ? 7.808 -7.302 -23.197 1.00 89.38 82 ASN A CA 1
ATOM 658 C C . ASN A 1 82 ? 8.275 -5.888 -23.593 1.00 89.38 82 ASN A C 1
ATOM 660 O O . ASN A 1 82 ? 7.449 -5.049 -23.956 1.00 89.38 82 ASN A O 1
ATOM 664 N N . ASN A 1 83 ? 9.585 -5.607 -23.587 1.00 83.62 83 ASN A N 1
ATOM 665 C CA . ASN A 1 83 ? 10.141 -4.282 -23.912 1.00 83.62 83 ASN A CA 1
ATOM 666 C C . ASN A 1 83 ? 10.116 -3.941 -25.421 1.00 83.62 83 ASN A C 1
ATOM 668 O O . ASN A 1 83 ? 11.138 -3.662 -26.048 1.00 83.62 83 ASN A O 1
ATOM 672 N N . ARG A 1 84 ? 8.930 -3.997 -26.029 1.00 81.38 84 ARG A N 1
ATOM 673 C CA . ARG A 1 84 ? 8.673 -3.693 -27.448 1.00 81.38 84 ARG A CA 1
ATOM 674 C C . ARG A 1 84 ? 7.852 -2.413 -27.643 1.00 81.38 84 ARG A C 1
ATOM 676 O O . ARG A 1 84 ? 7.453 -2.121 -28.763 1.00 81.38 84 ARG A O 1
ATOM 683 N N . GLY A 1 85 ? 7.561 -1.692 -26.559 1.00 75.94 85 GLY A N 1
ATOM 684 C CA . GLY A 1 85 ? 6.753 -0.474 -26.583 1.00 75.94 85 GLY A CA 1
ATOM 685 C C . GLY A 1 85 ? 7.495 0.747 -27.134 1.00 75.94 85 GLY A C 1
ATOM 686 O O . GLY A 1 85 ? 8.723 0.775 -27.211 1.00 75.94 85 GLY A O 1
ATOM 687 N N . GLU A 1 86 ? 6.729 1.784 -27.471 1.00 77.44 86 GLU A N 1
ATOM 688 C CA . GLU A 1 86 ? 7.232 3.015 -28.102 1.00 77.44 86 GLU A CA 1
ATOM 689 C C . GLU A 1 86 ? 7.959 3.962 -27.130 1.00 77.44 86 GLU A C 1
ATOM 691 O O . GLU A 1 86 ? 8.765 4.782 -27.557 1.00 77.44 86 GLU A O 1
ATOM 696 N N . LEU A 1 87 ? 7.710 3.843 -25.819 1.00 72.81 87 LEU A N 1
ATOM 697 C CA . LEU A 1 87 ? 8.265 4.744 -24.798 1.00 72.81 87 LEU A CA 1
ATOM 698 C C . LEU A 1 87 ? 9.775 4.560 -24.557 1.00 72.81 87 LEU A C 1
ATOM 700 O O . LEU A 1 87 ? 10.466 5.540 -24.289 1.00 72.81 87 LEU A O 1
ATOM 704 N N . ALA A 1 88 ? 10.288 3.326 -24.620 1.00 78.50 88 ALA A N 1
ATOM 705 C CA . ALA A 1 88 ? 11.698 3.010 -24.349 1.00 78.50 88 ALA A CA 1
ATOM 706 C C . ALA A 1 88 ? 12.166 1.752 -25.118 1.00 78.50 88 ALA A C 1
ATOM 708 O O . ALA A 1 88 ? 12.509 0.735 -24.501 1.00 78.50 88 ALA A O 1
ATOM 709 N N . PRO A 1 89 ? 12.164 1.786 -26.464 1.00 83.31 89 PRO A N 1
ATOM 710 C CA . PRO A 1 89 ? 12.482 0.618 -27.277 1.00 83.31 89 PRO A CA 1
ATOM 711 C C . PRO A 1 89 ? 13.938 0.176 -27.085 1.00 83.31 89 PRO A C 1
ATOM 713 O O . PRO A 1 89 ? 14.812 0.982 -26.768 1.00 83.31 89 PRO A O 1
ATOM 716 N N . ASN A 1 90 ? 14.230 -1.098 -27.369 1.00 82.56 90 ASN A N 1
ATOM 717 C CA . ASN A 1 90 ? 15.580 -1.670 -27.239 1.00 82.56 90 ASN A CA 1
ATOM 718 C C . ASN A 1 90 ? 16.675 -0.856 -27.955 1.00 82.56 90 ASN A C 1
ATOM 720 O O . ASN A 1 90 ? 17.808 -0.802 -27.484 1.00 82.56 90 ASN A O 1
ATOM 724 N N . ALA A 1 91 ? 16.335 -0.176 -29.054 1.00 86.81 91 ALA A N 1
ATOM 725 C CA . ALA A 1 91 ? 17.263 0.677 -29.793 1.00 86.81 91 ALA A CA 1
ATOM 726 C C . ALA A 1 91 ? 17.847 1.836 -28.955 1.00 86.81 91 ALA A C 1
ATOM 728 O O . ALA A 1 91 ? 18.984 2.230 -29.197 1.00 86.81 91 ALA A O 1
ATOM 729 N N . TYR A 1 92 ? 17.126 2.354 -27.949 1.00 89.31 92 TYR A N 1
ATOM 730 C CA . TYR A 1 92 ? 17.616 3.439 -27.074 1.00 89.31 92 TYR A CA 1
ATOM 731 C C . TYR A 1 92 ? 18.799 2.997 -26.203 1.00 89.31 92 TYR A C 1
ATOM 733 O O . TYR A 1 92 ? 19.596 3.816 -25.744 1.00 89.31 92 TYR A O 1
ATOM 741 N N . TRP A 1 93 ? 18.922 1.689 -25.997 1.00 91.62 93 TRP A N 1
ATOM 742 C CA . TRP A 1 93 ? 19.915 1.064 -25.134 1.00 91.62 93 TRP A CA 1
ATOM 743 C C . TRP A 1 93 ? 21.022 0.364 -25.941 1.00 91.62 93 TRP A C 1
ATOM 745 O O . TRP A 1 93 ? 21.865 -0.316 -25.364 1.00 91.62 93 TRP A O 1
ATOM 755 N N . ALA A 1 94 ? 21.048 0.525 -27.271 1.00 91.81 94 ALA A N 1
ATOM 756 C CA . ALA A 1 94 ? 21.994 -0.132 -28.178 1.00 91.81 94 ALA A CA 1
ATOM 757 C C . ALA A 1 94 ? 23.377 0.554 -28.199 1.00 91.81 94 ALA A C 1
ATOM 759 O O . ALA A 1 94 ? 23.846 1.038 -29.229 1.00 91.81 94 ALA A O 1
ATOM 760 N N . TRP A 1 95 ? 24.028 0.616 -27.039 1.00 95.12 95 TRP A N 1
ATOM 761 C CA . TRP A 1 95 ? 25.361 1.188 -26.841 1.00 95.12 95 TRP A CA 1
ATOM 762 C C . TRP A 1 95 ? 26.068 0.508 -25.656 1.00 95.12 95 TRP A C 1
ATOM 764 O O . TRP A 1 95 ? 25.445 -0.188 -24.853 1.00 95.12 95 TRP A O 1
ATOM 774 N N . ALA A 1 96 ? 27.390 0.671 -25.545 1.00 96.88 96 ALA A N 1
ATOM 775 C CA . ALA A 1 96 ? 28.185 0.009 -24.508 1.00 96.88 96 ALA A CA 1
ATOM 776 C C . ALA A 1 96 ? 27.797 0.489 -23.093 1.00 96.88 96 ALA A C 1
ATOM 778 O O . ALA A 1 96 ? 28.093 1.620 -22.724 1.00 96.88 96 ALA A O 1
ATOM 779 N N . GLY A 1 97 ? 27.162 -0.380 -22.298 1.00 96.31 97 GLY A N 1
ATOM 780 C CA . GLY A 1 97 ? 26.616 -0.045 -20.972 1.00 96.31 97 GLY A CA 1
ATOM 781 C C . GLY A 1 97 ? 25.108 0.239 -20.953 1.00 96.31 97 GLY A C 1
ATOM 782 O O . GLY A 1 97 ? 24.547 0.475 -19.881 1.00 96.31 97 GLY A O 1
ATOM 783 N N . GLY A 1 98 ? 24.435 0.165 -22.105 1.00 95.00 98 GLY A N 1
ATOM 784 C CA . GLY A 1 98 ? 23.001 0.423 -22.218 1.00 95.00 98 GLY A CA 1
ATOM 785 C C . GLY A 1 98 ? 22.121 -0.550 -21.431 1.00 95.00 98 GLY A C 1
ATOM 786 O O . GLY A 1 98 ? 21.108 -0.124 -20.888 1.00 95.00 98 GLY A O 1
ATOM 787 N N . GLU A 1 99 ? 22.523 -1.815 -21.272 1.00 92.75 99 GLU A N 1
ATOM 788 C CA . GLU A 1 99 ? 21.794 -2.789 -20.438 1.00 92.75 99 GLU A CA 1
ATOM 789 C C . GLU A 1 99 ? 21.739 -2.360 -18.964 1.00 92.75 99 GLU A C 1
ATOM 791 O O . GLU A 1 99 ? 20.670 -2.366 -18.349 1.00 92.75 99 GLU A O 1
ATOM 796 N N . THR A 1 100 ? 22.871 -1.912 -18.410 1.00 96.12 100 THR A N 1
ATOM 797 C CA . THR A 1 100 ? 22.952 -1.386 -17.039 1.00 96.12 100 THR A CA 1
ATOM 798 C C . THR A 1 100 ? 22.129 -0.110 -16.891 1.00 96.12 100 THR A C 1
ATOM 800 O O . THR A 1 100 ? 21.396 0.043 -15.915 1.00 96.12 100 THR A O 1
ATOM 803 N N . ALA A 1 101 ? 22.204 0.796 -17.871 1.00 95.38 101 ALA A N 1
ATOM 804 C CA . ALA A 1 101 ? 21.404 2.019 -17.874 1.00 95.38 101 ALA A CA 1
ATOM 805 C C . ALA A 1 101 ? 19.897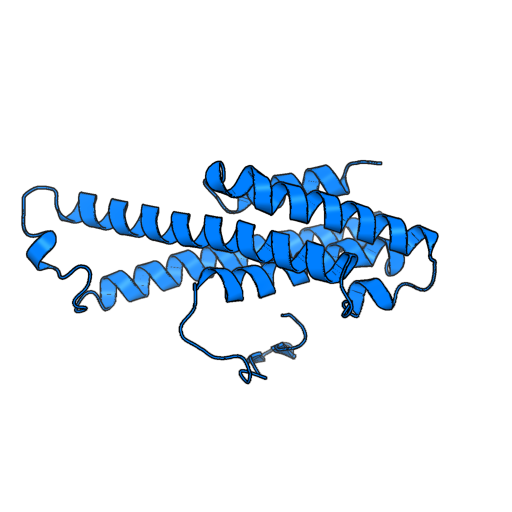 1.723 -17.955 1.00 95.38 101 ALA A C 1
ATOM 807 O O . ALA A 1 101 ? 19.106 2.371 -17.271 1.00 95.38 101 ALA A O 1
ATOM 808 N N . PHE A 1 102 ? 19.498 0.713 -18.732 1.00 93.94 102 PHE A N 1
ATOM 809 C CA . PHE A 1 102 ? 18.108 0.284 -18.829 1.00 93.94 102 PHE A CA 1
ATOM 810 C C . PHE A 1 102 ? 17.609 -0.317 -17.509 1.00 93.94 102 PHE A C 1
ATOM 812 O O . PHE A 1 102 ? 16.497 -0.013 -17.075 1.00 93.94 102 PHE A O 1
ATOM 819 N N . ALA A 1 103 ? 18.427 -1.135 -16.839 1.00 94.88 103 ALA A N 1
ATOM 820 C CA . ALA A 1 103 ? 18.104 -1.664 -15.515 1.00 94.88 103 ALA A CA 1
ATOM 821 C C . ALA A 1 103 ? 17.917 -0.545 -14.479 1.00 94.88 103 ALA A C 1
ATOM 823 O O . ALA A 1 103 ? 16.922 -0.531 -13.755 1.00 94.88 103 ALA A O 1
ATOM 824 N N . GLU A 1 104 ? 18.815 0.440 -14.465 1.00 96.38 104 GLU A N 1
ATOM 825 C CA . GLU A 1 104 ? 18.694 1.607 -13.590 1.00 96.38 104 GLU A CA 1
ATOM 826 C C . GLU A 1 104 ? 17.441 2.436 -13.906 1.00 96.38 104 GLU A C 1
ATOM 828 O O . GLU A 1 104 ? 16.725 2.840 -12.991 1.00 96.38 104 GLU A O 1
ATOM 833 N N . PHE A 1 105 ? 17.118 2.636 -15.186 1.00 95.00 105 PHE A N 1
ATOM 834 C CA . PHE A 1 105 ? 15.901 3.330 -15.602 1.00 95.00 105 PHE A CA 1
ATOM 835 C C . PHE A 1 105 ? 14.636 2.645 -15.067 1.00 95.00 105 PHE A C 1
ATOM 837 O O . PHE A 1 105 ? 13.795 3.307 -14.455 1.00 95.00 105 PHE A O 1
ATOM 844 N N . ARG A 1 106 ? 14.511 1.320 -15.230 1.00 95.38 106 ARG A N 1
ATOM 845 C CA . ARG A 1 106 ? 13.366 0.564 -14.690 1.00 95.38 106 ARG A CA 1
ATOM 846 C C . ARG A 1 106 ? 13.302 0.653 -13.168 1.00 95.38 106 ARG A C 1
ATOM 848 O O . ARG A 1 106 ? 12.227 0.892 -12.621 1.00 95.38 106 ARG A O 1
ATOM 855 N N . ARG A 1 107 ? 14.445 0.527 -12.484 1.00 97.25 107 ARG A N 1
ATOM 856 C CA . ARG A 1 107 ? 14.532 0.649 -11.022 1.00 97.25 107 ARG A CA 1
ATOM 857 C C . ARG A 1 107 ? 14.029 2.010 -10.537 1.00 97.25 107 ARG A C 1
ATOM 859 O O . ARG A 1 107 ? 13.245 2.073 -9.593 1.00 97.25 107 ARG A O 1
ATOM 866 N N . GLN A 1 108 ? 14.441 3.093 -11.194 1.00 97.56 108 GLN A N 1
ATOM 867 C CA . GLN A 1 108 ? 13.990 4.451 -10.876 1.00 97.56 108 GLN A CA 1
ATOM 868 C C . GLN A 1 108 ? 12.505 4.657 -11.195 1.00 97.56 108 GLN A C 1
ATOM 870 O O . GLN A 1 108 ? 11.805 5.316 -10.431 1.00 97.56 108 GLN A O 1
ATOM 875 N N . TYR A 1 109 ? 11.999 4.055 -12.274 1.00 97.19 109 TYR A N 1
ATOM 876 C CA . TYR A 1 109 ? 10.578 4.108 -12.615 1.00 97.19 109 TYR A CA 1
ATOM 877 C C . TYR A 1 109 ? 9.711 3.424 -11.551 1.00 97.19 109 TYR A C 1
ATOM 879 O O . TYR A 1 109 ? 8.750 4.013 -11.061 1.00 97.19 109 TYR A O 1
ATOM 887 N N . ILE A 1 110 ? 10.082 2.209 -11.134 1.00 98.31 110 ILE A N 1
ATOM 888 C CA . ILE A 1 110 ? 9.386 1.468 -10.070 1.00 98.31 110 ILE A CA 1
ATOM 889 C C . ILE A 1 110 ? 9.465 2.228 -8.738 1.00 98.31 110 ILE A C 1
ATOM 891 O O . ILE A 1 110 ? 8.475 2.297 -8.009 1.00 98.31 110 ILE A O 1
ATOM 895 N N . LEU A 1 111 ? 10.603 2.866 -8.439 1.00 98.69 111 LEU A N 1
ATOM 896 C CA . LEU A 1 111 ? 10.714 3.761 -7.287 1.00 98.69 111 LEU A CA 1
ATOM 897 C C . LEU A 1 111 ? 9.751 4.955 -7.399 1.00 98.69 111 LEU A C 1
ATOM 899 O O . LEU A 1 111 ? 9.110 5.306 -6.413 1.00 98.69 111 LEU A O 1
ATOM 903 N N . GLY A 1 112 ? 9.595 5.546 -8.585 1.00 98.62 112 GLY A N 1
ATOM 904 C CA . GLY A 1 112 ? 8.589 6.579 -8.849 1.00 98.62 112 GLY A CA 1
ATOM 905 C C . GLY A 1 112 ? 7.168 6.107 -8.525 1.00 98.62 112 GLY A C 1
ATOM 906 O O . GLY A 1 112 ? 6.454 6.783 -7.787 1.00 98.62 112 GLY A O 1
ATOM 907 N N . ILE A 1 113 ? 6.799 4.895 -8.958 1.00 98.69 113 ILE A N 1
ATOM 908 C CA . ILE A 1 113 ? 5.501 4.284 -8.622 1.00 98.69 113 ILE A CA 1
ATOM 909 C C . ILE A 1 113 ? 5.322 4.153 -7.102 1.00 98.69 113 ILE A C 1
ATOM 911 O O . ILE A 1 113 ? 4.224 4.391 -6.595 1.00 98.69 113 ILE A O 1
ATOM 915 N N . LEU A 1 114 ? 6.373 3.801 -6.351 1.00 98.88 114 LEU A N 1
ATOM 916 C CA . LEU A 1 114 ? 6.303 3.718 -4.886 1.00 98.88 114 LEU A CA 1
ATOM 917 C C . LEU A 1 114 ? 6.019 5.081 -4.247 1.00 98.88 114 LEU A C 1
ATOM 919 O O . LEU A 1 114 ? 5.240 5.182 -3.299 1.00 98.88 114 LEU A O 1
ATOM 923 N N . ARG A 1 115 ? 6.635 6.145 -4.766 1.00 98.81 115 ARG A N 1
ATOM 924 C CA . ARG A 1 115 ? 6.419 7.511 -4.270 1.00 98.81 115 ARG A CA 1
ATOM 925 C C . ARG A 1 115 ? 5.009 8.001 -4.574 1.00 98.81 115 ARG A C 1
ATOM 927 O O . ARG A 1 115 ? 4.365 8.576 -3.695 1.00 98.81 115 ARG A O 1
ATOM 934 N N . ASP A 1 116 ? 4.493 7.699 -5.762 1.00 98.69 116 ASP A N 1
ATOM 935 C CA . ASP A 1 116 ? 3.095 7.962 -6.118 1.00 98.69 116 ASP A CA 1
ATOM 936 C C . ASP A 1 116 ? 2.137 7.154 -5.233 1.00 98.69 116 ASP A C 1
ATOM 938 O O . ASP A 1 116 ? 1.137 7.683 -4.748 1.00 98.69 116 ASP A O 1
ATOM 942 N N . THR A 1 117 ? 2.476 5.893 -4.954 1.00 98.69 117 THR A N 1
ATOM 943 C CA . THR A 1 117 ? 1.747 5.012 -4.028 1.00 98.69 117 THR A CA 1
ATOM 944 C C . THR A 1 117 ? 1.663 5.625 -2.632 1.00 98.69 117 THR A C 1
ATOM 946 O O . THR A 1 117 ? 0.574 5.688 -2.059 1.00 98.69 117 THR A O 1
ATOM 949 N N . ALA A 1 118 ? 2.774 6.146 -2.103 1.00 98.69 118 ALA A N 1
ATOM 950 C CA . ALA A 1 118 ? 2.806 6.847 -0.821 1.00 98.69 118 ALA A CA 1
ATOM 951 C C . ALA A 1 118 ? 1.943 8.119 -0.840 1.00 98.69 118 ALA A C 1
ATOM 953 O O . ALA A 1 118 ? 1.135 8.340 0.064 1.00 98.69 118 ALA A O 1
ATOM 954 N N . GLY A 1 119 ? 2.066 8.934 -1.893 1.00 98.56 119 GLY A N 1
ATOM 955 C CA . GLY A 1 119 ? 1.291 10.163 -2.058 1.00 98.56 119 GLY A CA 1
ATOM 956 C C . GLY A 1 119 ? -0.216 9.905 -2.116 1.00 98.56 119 GLY A C 1
ATOM 957 O O . GLY A 1 119 ? -0.981 10.458 -1.322 1.00 98.56 119 GLY A O 1
ATOM 958 N N . HIS A 1 120 ? -0.655 9.029 -3.019 1.00 98.44 120 HIS A N 1
ATOM 959 C CA . HIS A 1 120 ? -2.066 8.685 -3.172 1.00 98.44 120 HIS A CA 1
ATOM 960 C C . HIS A 1 120 ? -2.619 7.928 -1.963 1.00 98.44 120 HIS A C 1
ATOM 962 O O . HIS A 1 120 ? -3.732 8.228 -1.531 1.00 98.44 120 HIS A O 1
ATOM 968 N N . GLY A 1 121 ? -1.855 6.993 -1.393 1.00 98.31 121 GLY A N 1
ATOM 969 C CA . GLY A 1 121 ? -2.222 6.286 -0.165 1.00 98.31 121 GLY A CA 1
ATOM 970 C C . GLY A 1 121 ? -2.428 7.252 1.002 1.00 98.31 121 GLY A C 1
ATOM 971 O O . GLY A 1 121 ? -3.464 7.207 1.664 1.00 98.31 121 GLY A O 1
ATOM 972 N N . GLY A 1 122 ? -1.513 8.210 1.183 1.00 98.25 122 GLY A N 1
ATOM 973 C CA . GLY A 1 122 ? -1.626 9.243 2.210 1.00 98.25 122 GLY A CA 1
ATOM 974 C C . GLY A 1 122 ? -2.865 10.127 2.043 1.00 98.25 122 GLY A C 1
ATOM 975 O O . GLY A 1 122 ? -3.629 10.312 2.990 1.00 98.25 122 GLY A O 1
ATOM 976 N N . VAL A 1 123 ? -3.139 10.608 0.824 1.00 97.75 123 VAL A N 1
ATOM 977 C CA . VAL A 1 123 ? -4.362 11.382 0.527 1.00 97.75 123 VAL A CA 1
ATOM 978 C C . VAL A 1 123 ? -5.627 10.556 0.777 1.00 97.75 123 VAL A C 1
ATOM 980 O O . VAL A 1 123 ? -6.606 11.072 1.322 1.00 97.75 123 VAL A O 1
ATOM 983 N N . LYS A 1 124 ? -5.627 9.270 0.410 1.00 96.94 124 LYS A N 1
ATOM 984 C CA . LYS A 1 124 ? -6.770 8.377 0.636 1.00 96.94 124 LYS A CA 1
ATOM 985 C C . LYS A 1 124 ? -7.017 8.122 2.124 1.00 96.94 124 LYS A C 1
ATOM 987 O O . LYS A 1 124 ? -8.174 8.189 2.528 1.00 96.94 124 LYS A O 1
ATOM 992 N N . MET A 1 125 ? -5.985 7.948 2.949 1.00 96.75 125 MET A N 1
ATOM 993 C CA . MET A 1 125 ? -6.162 7.899 4.407 1.00 96.75 125 MET A CA 1
ATOM 994 C C . MET A 1 125 ? -6.807 9.182 4.930 1.00 96.75 125 MET A C 1
ATOM 996 O O . MET A 1 125 ? -7.823 9.140 5.622 1.00 96.75 125 MET A O 1
ATOM 1000 N N . LEU A 1 126 ? -6.259 10.340 4.550 1.00 97.31 126 LEU A N 1
ATOM 1001 C CA . LEU A 1 126 ? -6.743 11.639 5.016 1.00 97.31 126 LEU A CA 1
ATOM 1002 C C . LEU A 1 126 ? -8.210 11.875 4.638 1.00 97.31 126 LEU A C 1
ATOM 1004 O O . LEU A 1 126 ? -9.007 12.277 5.488 1.00 97.31 126 LEU A O 1
ATOM 1008 N N . ARG A 1 127 ? -8.605 11.563 3.396 1.00 96.38 127 ARG A N 1
ATOM 1009 C CA . ARG A 1 127 ? -10.001 11.722 2.957 1.00 96.38 127 ARG A CA 1
ATOM 1010 C C . ARG A 1 127 ? -10.958 10.723 3.609 1.00 96.38 127 ARG A C 1
ATOM 1012 O O . ARG A 1 127 ? -12.143 11.021 3.676 1.00 96.38 127 ARG A O 1
ATOM 1019 N N . ARG A 1 128 ? -10.489 9.560 4.081 1.00 94.12 128 ARG A N 1
ATOM 1020 C CA . ARG A 1 128 ? -11.316 8.611 4.852 1.00 94.12 128 ARG A CA 1
ATOM 1021 C C . ARG A 1 128 ? -11.582 9.104 6.274 1.00 94.12 128 ARG A C 1
ATOM 1023 O O . ARG A 1 128 ? -12.645 8.814 6.806 1.00 94.12 128 ARG A O 1
ATOM 1030 N N . MET A 1 129 ? -10.638 9.834 6.874 1.00 95.12 129 MET A N 1
ATOM 1031 C CA . MET A 1 129 ? -10.767 10.339 8.249 1.00 95.12 129 MET A CA 1
ATOM 1032 C C . MET A 1 129 ? -11.500 11.681 8.329 1.00 95.12 129 MET A C 1
ATOM 1034 O O . MET A 1 129 ? -12.221 11.930 9.285 1.00 95.12 129 MET A O 1
ATOM 1038 N N . MET A 1 130 ? -11.313 12.557 7.338 1.00 90.25 130 MET A N 1
ATOM 1039 C CA . MET A 1 130 ? -11.852 13.927 7.356 1.00 90.25 130 MET A CA 1
ATOM 1040 C C . MET A 1 130 ? -12.949 14.175 6.312 1.00 90.25 130 MET A C 1
ATOM 1042 O O . MET A 1 130 ? -13.515 15.264 6.260 1.00 90.25 130 MET A O 1
ATOM 1046 N N . GLY A 1 131 ? -13.208 13.207 5.432 1.00 88.94 131 GLY A N 1
ATOM 1047 C CA . GLY A 1 131 ? -14.182 13.333 4.351 1.00 88.94 131 GLY A CA 1
ATOM 1048 C C . GLY A 1 131 ? -15.543 12.720 4.675 1.00 88.94 131 GLY A C 1
ATOM 1049 O O . GLY A 1 131 ? -15.770 12.157 5.739 1.00 88.94 131 GLY A O 1
ATOM 1050 N N . VAL A 1 132 ? -16.452 12.810 3.702 1.00 84.88 132 VAL A N 1
ATOM 1051 C CA . VAL A 1 132 ? -17.852 12.359 3.825 1.00 84.88 132 VAL A CA 1
ATOM 1052 C C . VAL A 1 132 ? -17.974 10.836 3.965 1.00 84.88 132 VAL A C 1
ATOM 1054 O O . VAL A 1 132 ? -18.897 10.346 4.607 1.00 84.88 132 VAL A O 1
ATOM 1057 N N . VAL A 1 133 ? -17.056 10.079 3.353 1.00 85.62 133 VAL A N 1
ATOM 1058 C CA . VAL A 1 133 ? -17.122 8.613 3.289 1.00 85.62 133 VAL A CA 1
ATOM 1059 C C . VAL A 1 133 ? -15.985 8.007 4.105 1.00 85.62 133 VAL A C 1
ATOM 1061 O O . VAL A 1 133 ? -14.826 8.037 3.681 1.00 85.62 133 VAL A O 1
ATOM 1064 N N . SER A 1 134 ? -16.340 7.414 5.245 1.00 89.12 134 SER A N 1
ATOM 1065 C CA . SER A 1 134 ? -15.417 6.653 6.093 1.00 89.12 134 SER A CA 1
ATOM 1066 C C . SER A 1 134 ? -15.114 5.260 5.505 1.00 89.12 134 SER A C 1
ATOM 1068 O O . SER A 1 134 ? -15.404 4.978 4.336 1.00 89.12 134 SER A O 1
ATOM 1070 N N . VAL A 1 135 ? -14.474 4.394 6.286 1.00 94.50 135 VAL A N 1
ATOM 1071 C CA . VAL A 1 135 ? -14.241 2.976 5.984 1.00 94.50 135 VAL A CA 1
ATOM 1072 C C . VAL A 1 135 ? -14.774 2.130 7.136 1.00 94.50 135 VAL A C 1
ATOM 1074 O O . VAL A 1 135 ? -14.672 2.545 8.292 1.00 94.50 135 VAL A O 1
ATOM 1077 N N . TRP A 1 136 ? -15.333 0.958 6.822 1.00 95.75 136 TRP A N 1
ATOM 1078 C CA . TRP A 1 136 ? -15.985 0.100 7.811 1.00 95.75 136 TRP A CA 1
ATOM 1079 C C . TRP A 1 136 ? -15.064 -0.254 8.977 1.00 95.75 136 TRP A C 1
ATOM 1081 O O . TRP A 1 136 ? -15.489 -0.160 10.123 1.00 95.75 136 TRP A O 1
ATOM 1091 N N . ASP A 1 137 ? -13.800 -0.573 8.700 1.00 97.06 137 ASP A N 1
ATOM 1092 C CA . ASP A 1 137 ? -12.763 -0.869 9.691 1.00 97.06 137 ASP A CA 1
ATOM 1093 C C . ASP A 1 137 ? -12.754 0.149 10.843 1.00 97.06 137 ASP A C 1
ATOM 1095 O O . ASP A 1 137 ? -12.713 -0.224 12.010 1.00 97.06 137 ASP A O 1
ATOM 1099 N N . ILE A 1 138 ? -12.880 1.439 10.521 1.00 97.19 138 ILE A N 1
ATOM 1100 C CA . ILE A 1 138 ? -12.845 2.533 11.495 1.00 97.19 138 ILE A CA 1
ATOM 1101 C C . ILE A 1 138 ? -14.244 2.868 12.015 1.00 97.19 138 ILE A C 1
ATOM 1103 O O . ILE A 1 138 ? -14.431 3.035 13.220 1.00 97.19 138 ILE A O 1
ATOM 1107 N N . SER A 1 139 ? -15.248 2.957 11.136 1.00 95.81 139 SER A N 1
ATOM 1108 C CA . SER A 1 139 ? -16.601 3.365 11.533 1.00 95.81 139 SER A CA 1
ATOM 1109 C C . SER A 1 139 ? -17.337 2.321 12.376 1.00 95.81 139 SER A C 1
ATOM 1111 O O . SER A 1 139 ? -18.281 2.683 13.069 1.00 95.81 139 SER A O 1
ATOM 1113 N N . SER A 1 140 ? -16.923 1.053 12.315 1.00 97.25 140 SER A N 1
ATOM 1114 C CA . SER A 1 140 ? -17.479 -0.047 13.118 1.00 97.25 140 SER A CA 1
ATOM 1115 C C . SER A 1 140 ? -16.941 -0.110 14.550 1.00 97.25 140 SER A C 1
ATOM 1117 O O . SER A 1 140 ? -17.395 -0.942 15.326 1.00 97.25 140 SER A O 1
ATOM 1119 N N . ILE A 1 141 ? -15.972 0.734 14.919 1.00 97.88 141 ILE A N 1
ATOM 1120 C CA . ILE A 1 141 ? -15.478 0.805 16.297 1.00 97.88 141 ILE A CA 1
ATOM 1121 C C . ILE A 1 141 ? -16.507 1.556 17.151 1.00 97.88 141 ILE A C 1
ATOM 1123 O O . ILE A 1 141 ? -16.668 2.772 17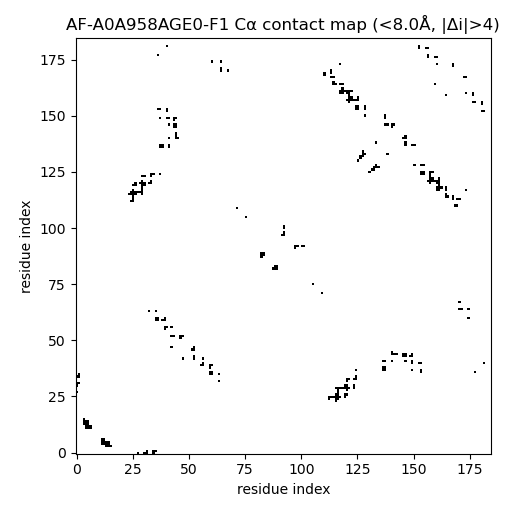.001 1.00 97.88 141 ILE A O 1
ATOM 1127 N N . ASP A 1 142 ? -17.166 0.833 18.058 1.00 96.62 142 ASP A N 1
ATOM 1128 C CA . ASP A 1 142 ? -18.233 1.372 18.912 1.00 96.62 142 ASP A CA 1
ATOM 1129 C C . ASP A 1 142 ? -17.723 2.400 19.929 1.00 96.62 142 ASP A C 1
ATOM 1131 O O . ASP A 1 142 ? -18.337 3.451 20.114 1.00 96.62 142 ASP A O 1
ATOM 1135 N N . ASP A 1 143 ? -16.591 2.117 20.583 1.00 97.81 143 ASP A N 1
ATOM 1136 C CA . ASP A 1 143 ? -15.996 2.997 21.593 1.00 97.81 143 ASP A CA 1
ATOM 1137 C C . ASP A 1 143 ? -15.352 4.230 20.924 1.00 97.81 143 ASP A C 1
ATOM 1139 O O . ASP A 1 143 ? -14.316 4.101 20.255 1.00 97.81 143 ASP A O 1
ATOM 1143 N N . PRO A 1 144 ? -15.892 5.450 21.131 1.00 96.81 144 PRO A N 1
ATOM 1144 C CA . PRO A 1 144 ? -15.366 6.655 20.498 1.00 96.81 144 PRO A CA 1
ATOM 1145 C C . PRO A 1 144 ? -13.927 6.982 20.910 1.00 96.81 144 PRO A C 1
ATOM 1147 O O . PRO A 1 144 ? -13.188 7.570 20.119 1.00 96.81 144 PRO A O 1
ATOM 1150 N N . ALA A 1 145 ? -13.509 6.608 22.123 1.00 97.12 145 ALA A N 1
ATOM 1151 C CA . ALA A 1 145 ? -12.147 6.833 22.592 1.00 97.12 145 ALA A CA 1
ATOM 1152 C C . ALA A 1 145 ? -11.162 5.900 21.876 1.00 97.12 145 ALA A C 1
ATOM 1154 O O . ALA A 1 145 ? -10.116 6.364 21.413 1.00 97.12 145 ALA A O 1
ATOM 1155 N N . LYS A 1 146 ? -11.515 4.617 21.706 1.00 97.12 146 LYS A N 1
ATOM 1156 C CA . LYS A 1 146 ? -10.716 3.665 20.912 1.00 97.12 146 LYS A CA 1
ATOM 1157 C C . LYS A 1 146 ? -10.682 4.062 19.434 1.00 97.12 146 LYS A C 1
ATOM 1159 O O . LYS A 1 146 ? -9.609 4.075 18.830 1.00 97.12 146 LYS A O 1
ATOM 1164 N N . ARG A 1 147 ? -11.819 4.473 18.862 1.00 97.62 147 ARG A N 1
ATOM 1165 C CA . ARG A 1 147 ? -11.896 4.945 17.469 1.00 97.62 147 ARG A CA 1
ATOM 1166 C C . ARG A 1 147 ? -10.989 6.152 17.225 1.00 97.62 147 ARG A C 1
ATOM 1168 O O . ARG A 1 147 ? -10.211 6.147 16.273 1.00 97.62 147 ARG A O 1
ATOM 1175 N N . ALA A 1 148 ? -11.001 7.132 18.129 1.00 96.62 148 ALA A N 1
ATOM 1176 C CA . ALA A 1 148 ? -10.161 8.324 18.022 1.00 96.62 148 ALA A CA 1
ATOM 1177 C C . ALA A 1 148 ? -8.651 8.012 18.033 1.00 96.62 148 ALA A C 1
ATOM 1179 O O . ALA A 1 148 ? -7.861 8.769 17.461 1.00 96.62 148 ALA A O 1
ATOM 1180 N N . ILE A 1 149 ? -8.221 6.913 18.669 1.00 96.88 149 ILE A N 1
ATOM 1181 C CA . ILE A 1 149 ? -6.824 6.450 18.609 1.00 96.88 149 ILE A CA 1
ATOM 1182 C C . ILE A 1 149 ? -6.475 6.028 17.178 1.00 96.88 149 ILE A C 1
ATOM 1184 O O . ILE A 1 149 ? -5.469 6.499 16.636 1.00 96.88 149 ILE A O 1
ATOM 1188 N N . ALA A 1 150 ? -7.311 5.189 16.559 1.00 97.25 150 ALA A N 1
ATOM 1189 C CA . ALA A 1 150 ? -7.114 4.720 15.190 1.00 97.25 150 ALA A CA 1
ATOM 1190 C C . ALA A 1 150 ? -7.149 5.884 14.184 1.00 97.25 150 ALA A C 1
ATOM 1192 O O . ALA A 1 150 ? -6.233 6.021 13.372 1.00 97.25 150 ALA A O 1
ATOM 1193 N N . GLU A 1 151 ? -8.130 6.784 14.299 1.00 97.56 151 GLU A N 1
ATOM 1194 C CA . GLU A 1 151 ? -8.268 7.967 13.436 1.00 97.56 151 GLU A CA 1
ATOM 1195 C C . GLU A 1 151 ? -7.049 8.895 13.529 1.00 97.56 151 GLU A C 1
ATOM 1197 O O . GLU A 1 151 ? -6.483 9.306 12.513 1.00 97.56 151 GLU A O 1
ATOM 1202 N N . ARG A 1 152 ? -6.579 9.195 14.748 1.00 97.50 152 ARG A N 1
ATOM 1203 C CA . ARG A 1 152 ? -5.406 10.058 14.955 1.00 97.50 152 ARG A CA 1
ATOM 1204 C C . ARG A 1 152 ? -4.148 9.454 14.341 1.00 97.50 152 ARG A C 1
ATOM 1206 O O . ARG A 1 152 ? -3.367 10.177 13.721 1.00 97.50 152 ARG A O 1
ATOM 1213 N N . LYS A 1 153 ? -3.944 8.146 14.510 1.00 98.19 153 LYS A N 1
ATOM 1214 C CA . LYS A 1 153 ? -2.804 7.434 13.919 1.00 98.19 153 LYS A CA 1
ATOM 1215 C C . LYS A 1 153 ? -2.908 7.423 12.392 1.00 98.19 153 LYS A C 1
ATOM 1217 O O . LYS A 1 153 ? -1.927 7.760 11.736 1.00 98.19 153 LYS A O 1
ATOM 1222 N N . ALA A 1 154 ? -4.091 7.176 11.828 1.00 98.31 154 ALA A N 1
ATOM 1223 C CA . ALA A 1 154 ? -4.325 7.217 10.383 1.00 98.31 154 ALA A CA 1
ATOM 1224 C C . ALA A 1 154 ? -4.021 8.598 9.780 1.00 98.31 154 ALA A C 1
ATOM 1226 O O . ALA A 1 154 ? -3.336 8.689 8.762 1.00 98.31 154 ALA A O 1
ATOM 1227 N N . ILE A 1 155 ? -4.453 9.686 10.431 1.00 98.38 155 ILE A N 1
ATOM 1228 C CA . ILE A 1 155 ? -4.150 11.058 9.987 1.00 98.38 155 ILE A CA 1
ATOM 1229 C C . ILE A 1 155 ? -2.640 11.320 10.004 1.00 98.38 155 ILE A C 1
ATOM 1231 O O . ILE A 1 155 ? -2.100 11.895 9.055 1.00 98.38 155 ILE A O 1
ATOM 1235 N N . ARG A 1 156 ? -1.941 10.900 11.067 1.00 98.44 156 ARG A N 1
ATOM 1236 C CA . ARG A 1 156 ? -0.487 11.092 11.194 1.00 98.44 156 ARG A CA 1
ATOM 1237 C C . ARG A 1 156 ? 0.282 10.295 10.145 1.00 98.44 156 ARG A C 1
ATOM 1239 O O . ARG A 1 156 ? 1.133 10.871 9.473 1.00 98.44 156 ARG A O 1
ATOM 1246 N N . ILE A 1 157 ? -0.050 9.018 9.962 1.00 98.75 157 ILE A N 1
ATOM 1247 C CA . ILE A 1 157 ? 0.560 8.159 8.941 1.00 98.75 157 ILE A CA 1
ATOM 1248 C C . ILE A 1 157 ? 0.298 8.740 7.553 1.00 98.75 157 ILE A C 1
ATOM 1250 O O . ILE A 1 157 ? 1.250 8.987 6.820 1.00 98.75 157 ILE A O 1
ATOM 1254 N N . GLY A 1 158 ? -0.959 9.042 7.217 1.00 98.44 158 GLY A N 1
ATOM 1255 C CA . GLY A 1 158 ? -1.320 9.570 5.902 1.00 98.44 158 GLY A CA 1
ATOM 1256 C C . GLY A 1 158 ? -0.633 10.899 5.581 1.00 98.44 158 GLY A C 1
ATOM 1257 O O . GLY A 1 158 ? -0.129 11.086 4.473 1.00 98.44 158 GLY A O 1
ATOM 1258 N N . SER A 1 159 ? -0.518 11.791 6.571 1.00 98.56 159 SER A N 1
ATOM 1259 C CA . SER A 1 159 ? 0.239 13.043 6.436 1.00 98.56 159 SER A CA 1
ATOM 1260 C C . SER A 1 159 ? 1.724 12.782 6.186 1.00 98.56 159 SER A C 1
ATOM 1262 O O . SER A 1 159 ? 2.322 13.403 5.309 1.00 98.56 159 SER A O 1
ATOM 1264 N N . ARG A 1 160 ? 2.333 11.852 6.931 1.00 98.62 160 ARG A N 1
ATOM 1265 C CA . ARG A 1 160 ? 3.755 11.517 6.788 1.00 98.62 160 ARG A CA 1
ATOM 1266 C C . ARG A 1 160 ? 4.047 10.820 5.463 1.00 98.62 160 ARG A C 1
ATOM 1268 O O . ARG A 1 160 ? 5.007 11.204 4.810 1.00 98.62 160 ARG A O 1
ATOM 1275 N N . TRP A 1 161 ? 3.213 9.878 5.026 1.00 98.62 161 TRP A N 1
ATOM 1276 C CA . TRP A 1 161 ? 3.323 9.255 3.703 1.00 98.62 161 TRP A CA 1
ATOM 1277 C C . TRP A 1 161 ? 3.264 10.298 2.585 1.00 98.62 161 TRP A C 1
ATOM 1279 O O . TRP A 1 161 ? 4.105 10.283 1.694 1.00 98.62 161 TRP A O 1
ATOM 1289 N N . LEU A 1 162 ? 2.329 11.251 2.657 1.00 98.31 162 LEU A N 1
ATOM 1290 C CA . LEU A 1 162 ? 2.181 12.296 1.643 1.00 98.31 162 LEU A CA 1
ATOM 1291 C C . LEU A 1 162 ? 3.368 13.271 1.607 1.00 98.31 162 LEU A C 1
ATOM 1293 O O . LEU A 1 162 ? 3.877 13.589 0.527 1.00 98.31 162 LEU A O 1
ATOM 1297 N N . LEU A 1 163 ? 3.779 13.772 2.776 1.00 98.38 163 LEU A N 1
ATOM 1298 C CA . LEU A 1 163 ? 4.806 14.810 2.896 1.00 98.38 163 LEU A CA 1
ATOM 1299 C C . LEU A 1 163 ? 6.225 14.260 2.725 1.00 98.38 163 LEU A C 1
ATOM 1301 O O . LEU A 1 163 ? 7.078 14.973 2.202 1.00 98.38 163 LEU A O 1
ATOM 1305 N N . ALA A 1 164 ? 6.471 13.011 3.133 1.00 97.44 164 ALA A N 1
ATOM 1306 C CA . ALA A 1 164 ? 7.786 12.378 3.063 1.00 97.44 164 ALA A CA 1
ATOM 1307 C C . ALA A 1 164 ? 7.995 11.508 1.806 1.00 97.44 164 ALA A C 1
ATOM 1309 O O . ALA A 1 164 ? 9.026 10.846 1.684 1.00 97.44 164 ALA A O 1
ATOM 1310 N N . ARG A 1 165 ? 7.032 11.470 0.868 1.00 97.62 165 ARG A N 1
ATOM 1311 C CA . ARG A 1 165 ? 7.083 10.556 -0.291 1.00 97.62 165 ARG A CA 1
ATOM 1312 C C . ARG A 1 165 ? 8.355 10.697 -1.129 1.00 97.62 165 ARG A C 1
ATOM 1314 O O . ARG A 1 165 ? 8.864 9.702 -1.621 1.00 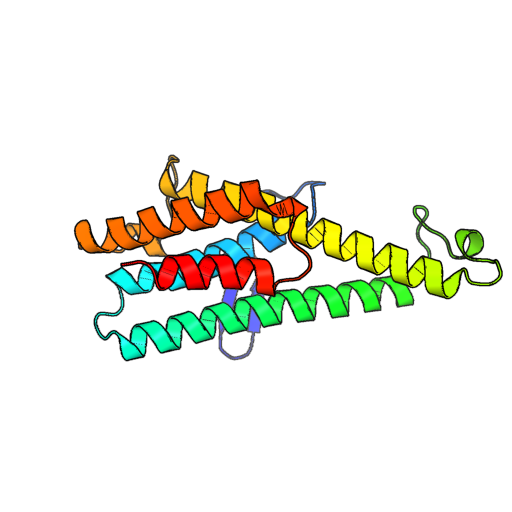97.62 165 ARG A O 1
ATOM 1321 N N . GLU A 1 166 ? 8.906 11.903 -1.266 1.00 97.62 166 GLU A N 1
ATOM 1322 C CA . GLU A 1 166 ? 10.117 12.133 -2.071 1.00 97.62 166 GLU A CA 1
ATOM 1323 C C . GLU A 1 166 ? 11.376 11.535 -1.424 1.00 97.62 166 GLU A C 1
ATOM 1325 O O . GLU A 1 166 ? 12.362 11.257 -2.106 1.00 97.62 166 GLU A O 1
ATOM 1330 N N . GLN A 1 167 ? 11.350 11.313 -0.107 1.00 97.81 167 GLN A N 1
ATOM 1331 C CA . GLN A 1 167 ? 12.446 10.704 0.644 1.00 97.81 167 GLN A CA 1
ATOM 1332 C C . GLN A 1 167 ? 12.374 9.173 0.658 1.00 97.81 167 GLN A C 1
ATOM 1334 O O . GLN A 1 167 ? 13.356 8.540 1.044 1.00 97.81 167 GLN A O 1
ATOM 1339 N N . VAL A 1 168 ? 11.261 8.583 0.209 1.00 98.06 168 VAL A N 1
ATOM 1340 C CA . VAL A 1 168 ? 11.074 7.129 0.139 1.00 98.06 168 VAL A CA 1
ATOM 1341 C C . VAL A 1 168 ? 12.046 6.525 -0.875 1.00 98.06 168 VAL A C 1
ATOM 1343 O O . VAL A 1 168 ? 12.203 7.031 -1.998 1.00 98.06 168 VAL A O 1
ATOM 1346 N N . LYS A 1 169 ? 12.703 5.442 -0.455 1.00 98.12 169 LYS A N 1
ATOM 1347 C CA . LYS A 1 169 ? 13.673 4.637 -1.209 1.00 98.12 169 LYS A CA 1
ATOM 1348 C C . LYS A 1 169 ? 13.255 3.168 -1.292 1.00 98.12 169 LYS A C 1
ATOM 1350 O O . LYS A 1 169 ? 13.617 2.507 -2.262 1.00 98.12 169 LYS A O 1
ATOM 1355 N N . ALA A 1 170 ? 12.506 2.674 -0.309 1.00 98.25 170 ALA A N 1
ATOM 1356 C CA . ALA A 1 170 ? 11.974 1.316 -0.254 1.00 98.25 170 ALA A CA 1
ATOM 1357 C C . ALA A 1 170 ? 10.626 1.277 0.485 1.00 98.25 170 ALA A C 1
ATOM 1359 O O . ALA A 1 170 ? 10.248 2.231 1.166 1.00 98.25 170 ALA A O 1
ATOM 1360 N N . ILE A 1 171 ? 9.890 0.168 0.359 1.00 98.50 171 ILE A N 1
ATOM 1361 C CA . ILE A 1 171 ? 8.607 -0.016 1.060 1.00 98.50 171 ILE A CA 1
ATOM 1362 C C . ILE A 1 171 ? 8.775 0.034 2.581 1.00 98.50 171 ILE A C 1
ATOM 1364 O O . ILE A 1 171 ? 7.896 0.533 3.283 1.00 98.50 171 ILE A O 1
ATOM 1368 N N . ASP A 1 172 ? 9.933 -0.394 3.080 1.00 98.62 172 ASP A N 1
ATOM 1369 C CA . ASP A 1 172 ? 10.285 -0.340 4.495 1.00 98.62 172 ASP A CA 1
ATOM 1370 C C . ASP A 1 172 ? 10.218 1.077 5.062 1.00 98.62 172 ASP A C 1
ATOM 1372 O O . ASP A 1 172 ? 9.787 1.244 6.197 1.00 98.62 172 ASP A O 1
ATOM 1376 N N . ASP A 1 173 ? 10.539 2.111 4.277 1.00 98.62 173 ASP A N 1
ATOM 1377 C CA . ASP A 1 173 ? 10.440 3.500 4.738 1.00 98.62 173 ASP A CA 1
ATOM 1378 C C . ASP A 1 173 ? 8.986 3.870 5.086 1.00 98.62 173 ASP A C 1
ATOM 1380 O O . ASP A 1 173 ? 8.724 4.577 6.063 1.00 98.62 173 ASP A O 1
ATOM 1384 N N . LEU A 1 174 ? 8.015 3.356 4.319 1.00 98.62 174 LEU A N 1
ATOM 1385 C CA . LEU A 1 174 ? 6.591 3.551 4.601 1.00 98.62 174 LEU A CA 1
ATOM 1386 C C . LEU A 1 174 ? 6.145 2.755 5.826 1.00 98.62 174 LEU A C 1
ATOM 1388 O O . LEU A 1 174 ? 5.373 3.270 6.637 1.00 98.62 174 LEU A O 1
ATOM 1392 N N . LEU A 1 175 ? 6.634 1.523 5.976 1.00 98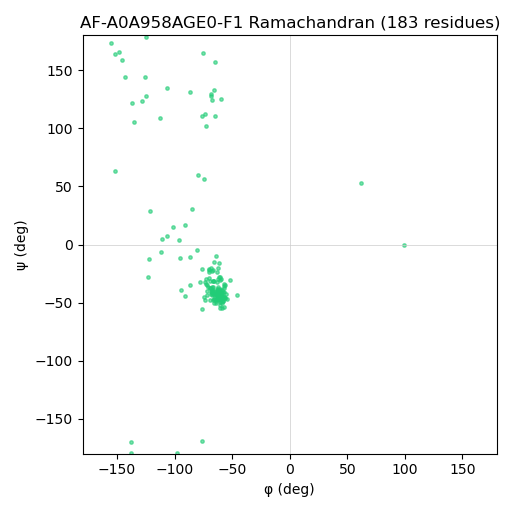.69 175 LEU A N 1
ATOM 1393 C CA . LEU A 1 175 ? 6.309 0.658 7.110 1.00 98.69 175 LEU A CA 1
ATOM 1394 C C . LEU A 1 175 ? 6.921 1.174 8.413 1.00 98.69 175 LEU A C 1
ATOM 1396 O O . LEU A 1 175 ? 6.253 1.144 9.442 1.00 98.69 175 LEU A O 1
ATOM 1400 N N . VAL A 1 176 ? 8.134 1.727 8.378 1.00 98.50 176 VAL A N 1
ATOM 1401 C CA . VAL A 1 176 ? 8.767 2.398 9.522 1.00 98.50 176 VAL A CA 1
ATOM 1402 C C . VAL A 1 176 ? 7.887 3.538 10.024 1.00 98.50 176 VAL A C 1
ATOM 1404 O O . VAL A 1 176 ? 7.620 3.608 11.221 1.00 98.50 176 VAL A O 1
ATOM 1407 N N . ILE A 1 177 ? 7.344 4.374 9.130 1.00 98.56 177 ILE A N 1
ATOM 1408 C CA . ILE A 1 177 ? 6.391 5.430 9.515 1.00 98.56 177 ILE A CA 1
ATOM 1409 C C . ILE A 1 177 ? 5.183 4.834 10.251 1.00 98.56 177 ILE A C 1
ATOM 1411 O O . ILE A 1 177 ? 4.778 5.359 11.289 1.00 98.56 177 ILE A O 1
ATOM 1415 N N . VAL A 1 178 ? 4.610 3.741 9.739 1.00 98.62 178 VAL A N 1
ATOM 1416 C CA . VAL A 1 178 ? 3.454 3.085 10.370 1.00 98.62 178 VAL A CA 1
ATOM 1417 C C . VAL A 1 178 ? 3.817 2.555 11.759 1.00 98.62 178 VAL A C 1
ATOM 1419 O O . VAL A 1 178 ? 3.105 2.830 12.724 1.00 98.62 178 VAL A O 1
ATOM 1422 N N . ARG A 1 179 ? 4.953 1.863 11.882 1.00 98.31 179 ARG A N 1
ATOM 1423 C CA . ARG A 1 179 ? 5.462 1.300 13.141 1.00 98.31 179 ARG A CA 1
ATOM 1424 C C . ARG A 1 179 ? 5.705 2.367 14.194 1.00 98.31 179 ARG A C 1
ATOM 1426 O O . ARG A 1 179 ? 5.278 2.213 15.334 1.00 98.31 179 ARG A O 1
ATOM 1433 N N . GLU A 1 180 ? 6.330 3.471 13.805 1.00 98.00 180 GLU A N 1
ATOM 1434 C CA . GLU A 1 180 ? 6.561 4.604 14.694 1.00 98.00 180 GLU A CA 1
ATOM 1435 C C . GLU A 1 180 ? 5.250 5.213 15.201 1.00 98.00 180 GLU A C 1
ATOM 1437 O O . GLU A 1 180 ? 5.138 5.528 16.385 1.00 98.00 180 GLU A O 1
ATOM 1442 N N . GLU A 1 181 ? 4.237 5.374 14.342 1.00 97.50 181 GLU A N 1
ATOM 1443 C CA . GLU A 1 181 ? 2.941 5.902 14.781 1.00 97.50 181 GLU A CA 1
ATOM 1444 C C . GLU A 1 181 ? 2.138 4.896 15.616 1.00 97.50 181 GLU A C 1
ATOM 1446 O O . GLU A 1 181 ? 1.397 5.322 16.504 1.00 97.50 181 GLU A O 1
ATOM 1451 N N . ILE A 1 182 ? 2.296 3.586 15.396 1.00 95.75 182 ILE A N 1
ATOM 1452 C CA . ILE A 1 182 ? 1.720 2.534 16.251 1.00 95.75 182 ILE A CA 1
ATOM 1453 C C . ILE A 1 182 ? 2.360 2.568 17.645 1.00 95.75 182 ILE A C 1
ATOM 1455 O O . ILE A 1 182 ? 1.625 2.604 18.634 1.00 95.75 182 ILE A O 1
ATOM 1459 N N . ALA A 1 183 ? 3.691 2.652 17.728 1.00 93.25 183 ALA A N 1
ATOM 1460 C CA . ALA A 1 183 ? 4.449 2.662 18.982 1.00 93.25 183 ALA A CA 1
ATOM 1461 C C . ALA A 1 183 ? 4.255 3.936 19.827 1.00 93.25 183 ALA A C 1
ATOM 1463 O O . ALA A 1 183 ? 4.509 3.930 21.031 1.00 93.25 183 ALA A O 1
ATOM 1464 N N . ARG A 1 184 ? 3.803 5.041 19.220 1.00 89.25 184 ARG A N 1
ATOM 1465 C CA . ARG A 1 184 ? 3.470 6.272 19.951 1.00 89.25 184 ARG A CA 1
ATOM 1466 C C . ARG A 1 184 ? 2.246 6.068 20.848 1.00 89.25 184 ARG A C 1
ATOM 1468 O O . ARG A 1 184 ? 1.173 5.716 20.351 1.00 89.25 184 ARG A O 1
ATOM 1475 N N . VAL A 1 185 ? 2.426 6.346 22.140 1.00 66.19 185 VAL A N 1
ATOM 1476 C CA . VAL A 1 185 ? 1.371 6.388 23.170 1.00 66.19 185 VAL A CA 1
ATOM 1477 C C . VAL A 1 185 ? 0.371 7.507 22.876 1.00 66.19 185 VAL A C 1
ATOM 1479 O O . VAL A 1 185 ? 0.811 8.619 22.498 1.00 66.19 185 VAL A O 1
#

Sequence (185 aa):
HTGSIMLNAADTRVIDSEFAFYGPMGF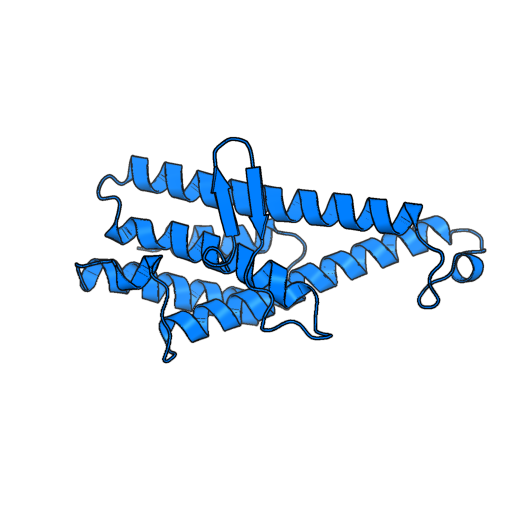DIGALLENLVLNALSHYGHTEDAEVRHDYQEYLLTMIHEIWTQFAAKFEALWVENNRGELAPNAYWAWAGGETAFAEFRRQYILGILRDTAGHGGVKMLRRMMGVVSVWDISSIDDPAKRAIAERKAIRIGSRWLLAREQVKAIDDLLVIVREEIARV

pLDDT: mean 95.93, std 4.92, range [66.19, 98.88]

Foldseek 3Di:
DVVQWDDDPPDIDGHDCVVDDPDQPLLVLLVVLLVLLLLLLLCLQVPPDPVVSVVSSVVSLVVNQVVLVVCLVVVVVCCVVPQCDPPCHPVNQPDDCSVVVVVVVSLVVSLVSQLSNLQNNLVVLQCQLPHPHHDCSLVVRPDVVSSVLSSVLSNQLSVCSNVCSVVDDGVVVSSVSSVVSVPDD

Radius of gyration: 18.56 Å; Cα contacts (8 Å, |Δi|>4): 188; chains: 1; bounding box: 46×35×54 Å